Protein AF-A0A5C5SU46-F1 (afdb_monomer_lite)

Structure (mmCIF, N/CA/C/O backbone):
data_AF-A0A5C5SU46-F1
#
_entry.id   AF-A0A5C5SU46-F1
#
loop_
_atom_site.group_PDB
_atom_site.id
_atom_site.type_symbol
_atom_site.label_atom_id
_atom_site.label_alt_id
_atom_site.label_comp_id
_atom_site.label_asym_id
_atom_site.label_entity_id
_atom_site.label_seq_id
_atom_site.pdbx_PDB_ins_code
_atom_site.Cartn_x
_atom_site.Cartn_y
_atom_site.Cartn_z
_atom_site.occupancy
_atom_site.B_iso_or_equiv
_atom_site.auth_seq_id
_atom_site.auth_comp_id
_atom_site.auth_asym_id
_atom_site.auth_atom_id
_atom_site.pdbx_PDB_model_num
ATOM 1 N N . MET A 1 1 ? -14.456 23.259 67.938 1.00 53.66 1 MET A N 1
ATOM 2 C CA . MET A 1 1 ? -13.756 23.587 66.677 1.00 53.66 1 MET A CA 1
ATOM 3 C C . MET A 1 1 ? -13.278 22.288 66.056 1.00 53.66 1 MET A C 1
ATOM 5 O O . MET A 1 1 ? -12.503 21.591 66.697 1.00 53.66 1 MET A O 1
ATOM 9 N N . MET A 1 2 ? -13.770 21.920 64.871 1.00 53.50 2 MET A N 1
ATOM 10 C CA . MET A 1 2 ? -13.160 20.830 64.100 1.00 53.50 2 MET A CA 1
ATOM 11 C C . MET A 1 2 ? -11.752 21.277 63.695 1.00 53.50 2 MET A C 1
ATOM 13 O O . MET A 1 2 ? -11.586 22.369 63.155 1.00 53.50 2 MET A O 1
ATOM 17 N N . THR A 1 3 ? -10.733 20.486 64.023 1.00 64.06 3 THR A N 1
ATOM 18 C CA . THR A 1 3 ? -9.344 20.800 63.676 1.00 64.06 3 THR A CA 1
ATOM 19 C C . THR A 1 3 ? -9.172 20.719 62.158 1.00 64.06 3 THR A C 1
ATOM 21 O O . THR A 1 3 ? -9.738 19.834 61.513 1.00 64.06 3 THR A O 1
ATOM 24 N N . GLY A 1 4 ? -8.398 21.634 61.564 1.00 72.31 4 GLY A N 1
ATOM 25 C CA . GLY A 1 4 ? -8.221 21.725 60.104 1.00 72.31 4 GLY A CA 1
ATOM 26 C C . GLY A 1 4 ? -7.804 20.409 59.426 1.00 72.31 4 GLY A C 1
ATOM 27 O O . GLY A 1 4 ? -8.163 20.170 58.276 1.00 72.31 4 GLY A O 1
ATOM 28 N N . ASN A 1 5 ? -7.146 19.501 60.156 1.00 80.19 5 ASN A N 1
ATOM 29 C CA . ASN A 1 5 ? -6.782 18.166 59.668 1.00 80.19 5 ASN A CA 1
ATOM 30 C C . ASN A 1 5 ? -7.978 17.262 59.332 1.00 80.19 5 ASN A C 1
ATOM 32 O O . ASN A 1 5 ? -7.871 16.427 58.436 1.00 80.19 5 ASN A O 1
ATOM 36 N N . TRP A 1 6 ? -9.112 17.404 60.023 1.00 83.25 6 TRP A N 1
ATOM 37 C CA . TRP A 1 6 ? -10.280 16.555 59.777 1.00 83.25 6 TRP A CA 1
ATOM 38 C C . TRP A 1 6 ? -10.913 16.844 58.408 1.00 83.25 6 TRP A C 1
ATOM 40 O O . TRP A 1 6 ? -11.180 15.923 57.637 1.00 83.25 6 TRP A O 1
ATOM 50 N N . LEU A 1 7 ? -11.059 18.129 58.069 1.00 83.12 7 LEU A N 1
ATOM 51 C CA . LEU A 1 7 ? -11.557 18.582 56.766 1.00 83.12 7 LEU A CA 1
ATOM 52 C C . LEU A 1 7 ? -10.633 18.151 55.622 1.00 83.12 7 LEU A C 1
ATOM 54 O O . LEU A 1 7 ? -11.107 17.662 54.599 1.00 83.12 7 LEU A O 1
ATOM 58 N N . VAL A 1 8 ? -9.315 18.263 55.809 1.00 88.06 8 VAL A N 1
ATOM 59 C CA . VAL A 1 8 ? -8.332 17.837 54.799 1.00 88.06 8 VAL A CA 1
ATOM 60 C C . VAL A 1 8 ? -8.436 16.336 54.508 1.00 88.06 8 VAL A C 1
ATOM 62 O O . VAL A 1 8 ? -8.370 15.938 53.347 1.00 88.06 8 VAL A O 1
ATOM 65 N N . ASN A 1 9 ? -8.640 15.497 55.526 1.00 91.56 9 ASN A N 1
ATOM 66 C CA . ASN A 1 9 ? -8.764 14.051 55.326 1.00 91.56 9 ASN A CA 1
ATOM 67 C C . ASN A 1 9 ? -10.073 13.666 54.619 1.00 91.56 9 ASN A C 1
ATOM 69 O O . ASN A 1 9 ? -10.046 12.835 53.717 1.00 91.56 9 ASN A O 1
ATOM 73 N N . GLN A 1 10 ? -11.194 14.312 54.952 1.00 89.56 10 GLN A N 1
ATOM 74 C CA . GLN A 1 10 ? -12.463 14.088 54.247 1.00 89.56 10 GLN A CA 1
ATOM 75 C C . GLN A 1 10 ? -12.382 14.491 52.768 1.00 89.56 10 GLN A C 1
ATOM 77 O O . GLN A 1 10 ? -12.834 13.750 51.898 1.00 89.56 10 GLN A O 1
ATOM 82 N N . ILE A 1 11 ? -11.737 15.620 52.460 1.00 88.62 11 ILE A N 1
ATOM 83 C CA . ILE A 1 11 ? -11.523 16.055 51.073 1.00 88.62 11 ILE A CA 1
ATOM 84 C C . ILE A 1 11 ? -10.647 15.051 50.313 1.00 88.62 11 ILE A C 1
ATOM 86 O O . ILE A 1 11 ? -10.957 14.730 49.170 1.00 88.62 11 ILE A O 1
ATOM 90 N N . LYS A 1 12 ? -9.589 14.512 50.936 1.00 90.00 12 LYS A N 1
ATOM 91 C CA . LYS A 1 12 ? -8.733 13.491 50.308 1.00 90.00 12 LYS A CA 1
ATOM 92 C C . LYS A 1 12 ? -9.509 12.229 49.938 1.00 90.00 12 LYS A C 1
ATOM 94 O O . LYS A 1 12 ? -9.351 11.751 48.820 1.00 90.00 12 LYS A O 1
ATOM 99 N N . GLU A 1 13 ? -10.362 11.726 50.827 1.00 91.00 13 GLU A N 1
ATOM 100 C CA . GLU A 1 13 ? -11.177 10.535 50.553 1.00 91.00 13 GLU A CA 1
ATOM 101 C C . GLU A 1 13 ? -12.207 10.782 49.441 1.00 91.00 13 GLU A C 1
ATOM 103 O O . GLU A 1 13 ? -12.379 9.946 48.554 1.00 91.00 13 GLU A O 1
ATOM 108 N N . ILE A 1 14 ? -12.836 11.963 49.417 1.00 86.62 14 ILE A N 1
ATOM 109 C CA . ILE A 1 14 ? -13.765 12.352 48.345 1.00 86.62 14 ILE A CA 1
ATOM 110 C C . ILE A 1 14 ? -13.034 12.454 47.002 1.00 86.62 14 ILE A C 1
ATOM 112 O O . ILE A 1 14 ? -13.488 11.894 46.006 1.00 86.62 14 ILE A O 1
ATOM 116 N N . VAL A 1 15 ? -11.890 13.141 46.966 1.00 84.81 15 VAL A N 1
ATOM 117 C CA . VAL A 1 15 ? -11.085 13.307 45.747 1.00 84.81 15 VAL A CA 1
ATOM 118 C C . VAL A 1 15 ? -10.582 11.956 45.245 1.00 84.81 15 VAL A C 1
ATOM 120 O O . VAL A 1 15 ? -10.706 11.674 44.056 1.00 84.81 15 VAL A O 1
ATOM 123 N N . LYS A 1 16 ? -10.095 11.089 46.138 1.00 83.38 16 LYS A N 1
ATOM 124 C CA . LYS A 1 16 ? -9.685 9.721 45.805 1.00 83.38 16 LYS A CA 1
ATOM 125 C C . LYS A 1 16 ? -10.842 8.926 45.198 1.00 83.38 16 LYS A C 1
ATOM 127 O O . LYS A 1 16 ? -10.697 8.375 44.115 1.00 83.38 16 LYS A O 1
ATOM 132 N N . GLY A 1 17 ? -12.022 8.970 45.819 1.00 77.12 17 GLY A N 1
ATOM 133 C CA . GLY A 1 17 ? -13.219 8.317 45.290 1.00 77.12 17 GLY A CA 1
ATOM 134 C C . GLY A 1 17 ? -13.699 8.870 43.941 1.00 77.12 17 GLY A C 1
ATOM 135 O O . GLY A 1 17 ? -14.333 8.139 43.183 1.00 77.12 17 GLY A O 1
ATOM 136 N N . ILE A 1 18 ? -13.413 10.135 43.616 1.00 77.62 18 ILE A N 1
ATOM 137 C CA . ILE A 1 18 ? -13.711 10.729 42.301 1.00 77.62 18 ILE A CA 1
ATOM 138 C C . ILE A 1 18 ? -12.685 10.282 41.253 1.00 77.62 18 ILE A C 1
ATOM 140 O O . ILE A 1 18 ? -13.077 9.952 40.133 1.00 77.62 18 ILE A O 1
ATOM 144 N N . ILE A 1 19 ? -11.399 10.252 41.609 1.00 70.38 19 ILE A N 1
ATOM 145 C CA . ILE A 1 19 ? -10.310 9.813 40.726 1.00 70.38 19 ILE A CA 1
ATOM 146 C C . ILE A 1 19 ? -10.473 8.329 40.376 1.00 70.38 19 ILE A C 1
ATOM 148 O O . ILE A 1 19 ? -10.472 7.986 39.197 1.00 70.38 19 ILE A O 1
ATOM 152 N N . ASP A 1 20 ? -10.717 7.473 41.370 1.00 69.19 20 ASP A N 1
ATOM 153 C CA . ASP A 1 20 ? -10.868 6.021 41.186 1.00 69.19 20 ASP A CA 1
ATOM 154 C C . ASP A 1 20 ? -12.116 5.650 40.361 1.00 69.19 20 ASP A C 1
ATOM 156 O O . ASP A 1 20 ? -12.195 4.565 39.784 1.00 69.19 20 ASP A O 1
ATOM 160 N N . LYS A 1 21 ? -13.107 6.549 40.281 1.00 66.81 21 LYS A N 1
ATOM 161 C CA . LYS A 1 21 ? -14.337 6.349 39.498 1.00 66.81 21 LYS A CA 1
ATOM 162 C C . LYS A 1 21 ? -14.232 6.800 38.046 1.00 66.81 21 LYS A C 1
ATOM 164 O O . LYS A 1 21 ? -15.149 6.515 37.272 1.00 66.81 21 LYS A O 1
ATOM 169 N N . GLN A 1 22 ? -13.171 7.504 37.653 1.00 66.81 22 GLN A N 1
ATOM 170 C CA . GLN A 1 22 ? -12.969 7.803 36.240 1.00 66.81 22 GLN A CA 1
ATOM 171 C C . GLN A 1 22 ? -12.529 6.518 35.534 1.00 66.81 22 GLN A C 1
ATOM 173 O O . GLN A 1 22 ? -11.552 5.901 35.959 1.00 66.81 22 GLN A O 1
ATOM 178 N N . PRO A 1 23 ? -13.230 6.079 34.472 1.00 70.94 23 PRO A N 1
ATOM 179 C CA . PRO A 1 23 ? -12.800 4.910 33.731 1.00 70.94 23 PRO A CA 1
ATOM 180 C C . PRO A 1 23 ? -11.409 5.198 33.165 1.00 70.94 23 PRO A C 1
ATOM 182 O O . PRO A 1 23 ? -11.216 6.124 32.377 1.00 70.94 23 PRO A O 1
ATOM 185 N N . THR A 1 24 ? -10.434 4.424 33.621 1.00 87.12 24 THR A N 1
ATOM 186 C CA . THR A 1 24 ? -9.077 4.423 33.092 1.00 87.12 24 THR A CA 1
ATOM 187 C C . THR A 1 24 ? -9.017 3.523 31.874 1.00 87.12 24 THR A C 1
ATOM 189 O O . THR A 1 24 ? -9.845 2.620 31.707 1.00 87.12 24 THR A O 1
ATOM 192 N N . ASP A 1 25 ? -8.042 3.788 31.010 1.00 93.44 25 ASP A N 1
ATOM 193 C CA . ASP A 1 25 ? -7.756 2.938 29.863 1.00 93.44 25 ASP A CA 1
ATOM 194 C C . ASP A 1 25 ? -7.400 1.520 30.331 1.00 93.44 25 ASP A C 1
ATOM 196 O O . ASP A 1 25 ? -6.826 1.328 31.405 1.00 93.44 25 ASP A O 1
ATOM 200 N N . LYS A 1 26 ? -7.770 0.520 29.532 1.00 93.56 26 LYS A N 1
ATOM 201 C CA . LYS A 1 26 ? -7.628 -0.894 29.888 1.00 93.56 26 LYS A CA 1
ATOM 202 C C . LYS A 1 26 ? -6.912 -1.690 28.809 1.00 93.56 26 LYS A C 1
ATOM 204 O O . LYS A 1 26 ? -6.865 -1.307 27.641 1.00 93.56 26 LYS A O 1
ATOM 209 N N . LEU A 1 27 ? -6.404 -2.842 29.229 1.00 93.38 27 LEU A N 1
ATOM 210 C CA . LEU A 1 27 ? -5.874 -3.892 28.373 1.00 93.38 27 LEU A CA 1
ATOM 211 C C . LEU A 1 27 ? -6.783 -5.119 28.443 1.00 93.38 27 LEU A C 1
ATOM 213 O O . LEU A 1 27 ? -7.459 -5.353 29.448 1.00 93.38 27 LEU A O 1
ATOM 217 N N . GLY A 1 28 ? -6.798 -5.895 27.368 1.00 94.50 28 GLY A N 1
ATOM 218 C CA . GLY A 1 28 ? -7.523 -7.157 27.319 1.00 94.50 28 GLY A CA 1
ATOM 219 C C . GLY A 1 28 ? -7.242 -7.929 26.041 1.00 94.50 28 GLY A C 1
ATOM 220 O O . GLY A 1 28 ? -6.367 -7.558 25.252 1.00 94.50 28 GLY A O 1
ATOM 221 N N . ARG A 1 29 ? -7.995 -9.006 25.837 1.00 95.44 29 ARG A N 1
ATOM 222 C CA . ARG A 1 29 ? -7.966 -9.837 24.633 1.00 95.44 29 ARG A CA 1
ATOM 223 C C . ARG A 1 29 ? -9.332 -9.880 23.974 1.00 95.44 29 ARG A C 1
ATOM 225 O O . ARG A 1 29 ? -10.343 -9.952 24.665 1.00 95.44 29 ARG A O 1
ATOM 232 N N . ILE A 1 30 ? -9.357 -9.872 22.647 1.00 96.62 30 ILE A N 1
ATOM 233 C CA . ILE A 1 30 ? -10.574 -10.181 21.893 1.00 96.62 30 ILE A CA 1
ATOM 234 C C . ILE A 1 30 ? -10.950 -11.637 22.162 1.00 96.62 30 ILE A C 1
ATOM 236 O O . ILE A 1 30 ? -10.092 -12.520 22.087 1.00 96.62 30 ILE A O 1
ATOM 240 N N . ASP A 1 31 ? -12.226 -11.860 22.476 1.00 96.81 31 ASP A N 1
ATOM 241 C CA . ASP A 1 31 ? -12.808 -13.184 22.691 1.00 96.81 31 ASP A CA 1
ATOM 242 C C . ASP A 1 31 ? -12.368 -14.164 21.587 1.00 96.81 31 ASP A C 1
ATOM 244 O O . ASP A 1 31 ? -12.397 -13.847 20.395 1.00 96.81 31 ASP A O 1
ATOM 248 N N . SER A 1 32 ? -11.938 -15.359 21.985 1.00 93.00 32 SER A N 1
ATOM 249 C CA . SER A 1 32 ? -11.448 -16.395 21.073 1.00 93.00 32 SER A CA 1
ATOM 250 C C . SER A 1 32 ? -12.527 -16.878 20.099 1.00 93.00 32 SER A C 1
ATOM 252 O O . SER A 1 32 ? -12.206 -17.368 19.019 1.00 93.00 32 SER A O 1
ATOM 254 N N . GLN A 1 33 ? -13.802 -16.705 20.460 1.00 94.19 33 GLN A N 1
ATOM 255 C CA . GLN A 1 33 ? -14.972 -17.059 19.653 1.00 94.19 33 GLN A CA 1
ATOM 256 C C . GLN A 1 33 ? -15.403 -15.934 18.691 1.00 94.19 33 GLN A C 1
ATOM 258 O O . GLN A 1 33 ? -16.402 -16.074 17.982 1.00 94.19 33 GLN A O 1
ATOM 263 N N . TYR A 1 34 ? -14.700 -14.797 18.666 1.00 94.94 34 TYR A N 1
ATOM 264 C CA . TYR A 1 34 ? -15.063 -13.665 17.819 1.00 94.94 34 TYR A CA 1
ATOM 265 C C . TYR A 1 34 ? -14.932 -13.994 16.324 1.00 94.94 34 TYR A C 1
ATOM 267 O O . TYR A 1 34 ? -13.877 -14.416 15.853 1.00 94.94 34 TYR A O 1
ATOM 275 N N . THR A 1 35 ? -16.000 -13.732 15.567 1.00 92.94 35 THR A N 1
ATOM 276 C CA . THR A 1 35 ? -16.056 -13.951 14.111 1.00 92.94 35 THR A CA 1
ATOM 277 C C . THR A 1 35 ? -16.423 -12.691 13.328 1.00 92.94 35 THR A C 1
ATOM 279 O O . THR A 1 35 ? -15.907 -12.479 12.234 1.00 92.94 35 THR A O 1
ATOM 282 N N . SER A 1 36 ? -17.306 -11.840 13.860 1.00 94.19 36 SER A N 1
ATOM 283 C CA . SER A 1 36 ? -17.737 -10.590 13.220 1.00 94.19 36 SER A CA 1
ATOM 284 C C . SER A 1 36 ? -18.448 -9.649 14.203 1.00 94.19 36 SER A C 1
ATOM 286 O O . SER A 1 36 ? -18.794 -10.039 15.319 1.00 94.19 36 SER A O 1
ATOM 288 N N . GLY A 1 37 ? -18.698 -8.407 13.774 1.00 95.81 37 GLY A N 1
ATOM 289 C CA . GLY A 1 37 ? -19.464 -7.418 14.537 1.00 95.81 37 GLY A CA 1
ATOM 290 C C . GLY A 1 37 ? -18.632 -6.687 15.589 1.00 95.81 37 GLY A C 1
ATOM 291 O O . GLY A 1 37 ? -17.482 -6.340 15.345 1.00 95.81 37 GLY A O 1
ATOM 292 N N . LEU A 1 38 ? -19.226 -6.406 16.752 1.00 97.50 38 LEU A N 1
ATOM 293 C CA . LEU A 1 38 ? -18.514 -5.779 17.866 1.00 97.50 38 LEU A CA 1
ATOM 294 C C . LEU A 1 38 ? -17.823 -6.854 18.721 1.00 97.50 38 LEU A C 1
ATOM 296 O O . LEU A 1 38 ? -18.523 -7.683 19.309 1.00 97.50 38 LEU A O 1
ATOM 300 N N . PRO A 1 39 ? -16.485 -6.846 18.840 1.00 97.50 39 PRO A N 1
ATOM 301 C CA . PRO A 1 39 ? -15.766 -7.821 19.652 1.00 97.50 39 PRO A CA 1
ATOM 302 C C . PRO A 1 39 ? -16.077 -7.672 21.142 1.00 97.50 39 PRO A C 1
ATOM 304 O O . PRO A 1 39 ? -16.141 -6.563 21.679 1.00 97.50 39 PRO A O 1
ATOM 307 N N . LYS A 1 40 ? -16.228 -8.813 21.816 1.00 98.12 40 LYS A N 1
ATOM 308 C CA . LYS A 1 40 ? -16.201 -8.919 23.279 1.00 98.12 40 LYS A CA 1
ATOM 309 C C . LYS A 1 40 ? -14.758 -9.027 23.755 1.00 98.12 40 LYS A C 1
ATOM 311 O O . LYS A 1 40 ? -13.888 -9.474 23.006 1.00 98.12 40 LYS A O 1
ATOM 316 N N . ILE A 1 41 ? -14.512 -8.601 24.988 1.00 97.69 41 ILE A N 1
ATOM 317 C CA . ILE A 1 41 ? -13.167 -8.463 25.541 1.00 97.69 41 ILE A CA 1
ATOM 318 C C . ILE A 1 41 ? -13.068 -9.248 26.836 1.00 97.69 41 ILE A C 1
ATOM 320 O O . ILE A 1 41 ? -13.877 -9.056 27.736 1.00 97.69 41 ILE A O 1
ATOM 324 N N . ILE A 1 42 ? -12.058 -10.101 26.928 1.00 96.62 42 ILE A N 1
ATOM 325 C CA . ILE A 1 42 ? -11.580 -10.664 28.187 1.00 96.62 42 ILE A CA 1
ATOM 326 C C . ILE A 1 42 ? -10.574 -9.646 28.728 1.00 96.62 42 ILE A C 1
ATOM 328 O O . ILE A 1 42 ? -9.492 -9.489 28.153 1.00 96.62 42 ILE A O 1
ATOM 332 N N . PHE A 1 43 ? -10.951 -8.864 29.741 1.00 95.19 43 PHE A N 1
ATOM 333 C CA . PHE A 1 43 ? -10.041 -7.868 30.310 1.00 95.19 43 PHE A CA 1
ATOM 334 C C . PHE A 1 43 ? -8.906 -8.544 31.077 1.00 95.19 43 PHE A C 1
ATOM 336 O O . PHE A 1 43 ? -9.046 -9.656 31.578 1.00 95.19 43 PHE A O 1
ATOM 343 N N . ASP A 1 44 ? -7.766 -7.867 31.181 1.00 90.38 44 ASP A N 1
ATOM 344 C CA . ASP A 1 44 ? -6.664 -8.387 31.987 1.00 90.38 44 ASP A CA 1
ATOM 345 C C . ASP A 1 44 ? -7.088 -8.571 33.451 1.00 90.38 44 ASP A C 1
ATOM 347 O O . ASP A 1 44 ? -7.606 -7.645 34.077 1.00 90.38 44 ASP A O 1
ATOM 351 N N . GLY A 1 45 ? -6.834 -9.765 33.992 1.00 87.88 45 GLY A N 1
ATOM 352 C CA . GLY A 1 45 ? -7.268 -10.163 35.334 1.00 87.88 45 GLY A CA 1
ATOM 353 C C . GLY A 1 45 ? -8.679 -10.757 35.390 1.00 87.88 45 GLY A C 1
ATOM 354 O O . GLY A 1 45 ? -9.120 -11.139 36.469 1.00 87.88 45 GLY A O 1
ATOM 355 N N . GLU A 1 46 ? -9.369 -10.856 34.254 1.00 91.12 46 GLU A N 1
ATOM 356 C CA . GLU A 1 46 ? -10.647 -11.551 34.109 1.00 91.12 46 GLU A CA 1
ATOM 357 C C . GLU A 1 46 ? -10.460 -12.817 33.255 1.00 91.12 46 GLU A C 1
ATOM 359 O O . GLU A 1 46 ? -9.649 -12.841 32.330 1.00 91.12 46 GLU A O 1
ATOM 364 N N . ASP A 1 47 ? -11.237 -13.863 33.542 1.00 90.06 47 ASP A N 1
ATOM 365 C CA . ASP A 1 47 ? -11.199 -15.133 32.794 1.00 90.06 47 ASP A CA 1
ATOM 366 C C . ASP A 1 47 ? -12.352 -15.272 31.790 1.00 90.06 47 ASP A C 1
ATOM 368 O O . ASP A 1 47 ? -12.386 -16.195 30.976 1.00 90.06 47 ASP A O 1
ATOM 372 N N . VAL A 1 48 ? -13.327 -14.363 31.849 1.00 95.25 48 VAL A N 1
ATOM 373 C CA . VAL A 1 48 ? -14.568 -14.435 31.074 1.00 95.25 48 VAL A CA 1
ATOM 374 C C . VAL A 1 48 ? -14.692 -13.205 30.189 1.00 95.25 48 VAL A C 1
ATOM 376 O O . VAL A 1 48 ? -14.376 -12.089 30.595 1.00 95.25 48 VAL A O 1
ATOM 379 N N . ALA A 1 49 ? -15.171 -13.408 28.962 1.00 96.00 49 ALA A N 1
ATOM 380 C CA . ALA A 1 49 ? -15.418 -12.314 28.039 1.00 96.00 49 ALA A CA 1
ATOM 381 C C . ALA A 1 49 ? -16.550 -11.406 28.540 1.00 96.00 49 ALA A C 1
ATOM 383 O O . ALA A 1 49 ? -17.551 -11.852 29.106 1.00 96.00 49 ALA A O 1
ATOM 384 N N . SER A 1 50 ? -16.421 -10.115 28.258 1.00 96.81 50 SER A N 1
ATOM 385 C CA . SER A 1 50 ? -17.430 -9.111 28.558 1.00 96.81 50 SER A CA 1
ATOM 386 C C . SER A 1 50 ? -18.798 -9.463 27.964 1.00 96.81 50 SER A C 1
ATOM 388 O O . SER A 1 50 ? -18.917 -9.935 26.832 1.00 96.81 50 SER A O 1
ATOM 390 N N . GLY A 1 51 ? -19.873 -9.135 28.687 1.00 94.44 51 GLY A N 1
ATOM 391 C CA . GLY A 1 51 ? -21.235 -9.315 28.170 1.00 94.44 51 GLY A CA 1
ATOM 392 C C . GLY A 1 51 ? -21.528 -8.448 26.936 1.00 94.44 51 GLY A C 1
ATOM 393 O O . GLY A 1 51 ? -22.178 -8.904 25.995 1.00 94.44 51 GLY A O 1
ATOM 394 N N . LYS A 1 52 ? -21.008 -7.213 26.915 1.00 95.56 52 LYS A N 1
ATOM 395 C CA . LYS A 1 52 ? -21.143 -6.271 25.791 1.00 95.56 52 LYS A CA 1
ATOM 396 C C . LYS A 1 52 ? -19.954 -6.339 24.832 1.00 95.56 52 LYS A C 1
ATOM 398 O O . LYS A 1 52 ? -18.835 -6.608 25.264 1.00 95.56 52 LYS A O 1
ATOM 403 N N . GLY A 1 53 ? -20.202 -6.041 23.557 1.00 96.75 53 GLY A N 1
ATOM 404 C CA . GLY A 1 53 ? -19.158 -5.797 22.559 1.00 96.75 53 GLY A CA 1
ATOM 405 C C . GLY A 1 53 ? -18.710 -4.332 22.540 1.00 96.75 53 GLY A C 1
ATOM 406 O O . GLY A 1 53 ? -19.456 -3.445 22.967 1.00 96.75 53 GLY A O 1
ATOM 407 N N . TYR A 1 54 ? -17.502 -4.074 22.039 1.00 97.38 54 TYR A N 1
ATOM 408 C CA . TYR A 1 54 ? -16.894 -2.744 22.028 1.00 97.38 54 TYR A CA 1
ATOM 409 C C . TYR A 1 54 ? -16.612 -2.240 20.608 1.00 97.38 54 TYR A C 1
ATOM 411 O O . TYR A 1 54 ? -16.142 -3.009 19.769 1.00 97.38 54 TYR A O 1
ATOM 419 N N . PRO A 1 55 ? -16.877 -0.952 20.323 1.00 97.38 55 PRO A N 1
ATOM 420 C CA . PRO A 1 55 ? -16.504 -0.336 19.056 1.00 97.38 55 PRO A CA 1
ATOM 421 C C . PRO A 1 55 ? -14.986 -0.279 18.893 1.00 97.38 55 PRO A C 1
ATOM 423 O O . PRO A 1 55 ? -14.229 -0.248 19.865 1.00 97.38 55 PRO A O 1
ATOM 426 N N . PHE A 1 56 ? -14.555 -0.211 17.642 1.00 97.25 56 PHE A N 1
ATOM 427 C CA . PHE A 1 56 ? -13.161 -0.102 17.243 1.00 97.25 56 PHE A CA 1
ATOM 428 C C . PHE A 1 56 ? -13.012 0.916 16.110 1.00 97.25 56 PHE A C 1
ATOM 430 O O . PHE A 1 56 ? -13.992 1.281 15.459 1.00 97.25 56 PHE A O 1
ATOM 437 N N . LEU A 1 57 ? -11.790 1.404 15.892 1.00 92.94 57 LEU A N 1
ATOM 438 C CA . LEU A 1 57 ? -11.497 2.319 14.786 1.00 92.94 57 LEU A CA 1
ATOM 439 C C . LEU A 1 57 ? -11.768 1.641 13.437 1.00 92.94 57 LEU A C 1
ATOM 441 O O . LEU A 1 57 ? -11.405 0.486 13.251 1.00 92.94 57 LEU A O 1
ATOM 445 N N . SER A 1 58 ? -12.332 2.367 12.468 1.00 89.00 58 SER A N 1
ATOM 446 C CA . SER A 1 58 ? -12.666 1.817 11.140 1.00 89.00 58 SER A CA 1
ATOM 447 C C . SER A 1 58 ? -11.464 1.246 10.374 1.00 89.00 58 SER A C 1
ATOM 449 O O . SER A 1 58 ? -11.636 0.398 9.501 1.00 89.00 58 SER A O 1
ATOM 451 N N . SER A 1 59 ? -10.248 1.689 10.700 1.00 86.19 59 SER A N 1
ATOM 452 C CA . SER A 1 59 ? -8.987 1.188 10.144 1.00 86.19 59 SER A CA 1
ATOM 453 C C . SER A 1 59 ? -8.509 -0.129 10.765 1.00 86.19 59 SER A C 1
ATOM 455 O O . SER A 1 59 ? -7.665 -0.806 10.178 1.00 86.19 59 SER A O 1
ATOM 457 N N . TYR A 1 60 ? -9.019 -0.504 11.939 1.00 92.25 60 TYR A N 1
ATOM 458 C CA . TYR A 1 60 ? -8.624 -1.716 12.647 1.00 92.25 60 TYR A CA 1
ATOM 459 C C . TYR A 1 60 ? -9.572 -2.872 12.307 1.00 92.25 60 TYR A C 1
ATOM 461 O O . TYR A 1 60 ? -10.785 -2.700 12.221 1.00 92.25 60 TYR A O 1
ATOM 469 N N . LYS A 1 61 ? -9.012 -4.070 12.112 1.00 93.00 61 LYS A N 1
ATOM 470 C CA . LYS A 1 61 ? -9.754 -5.304 11.825 1.00 93.00 61 LYS A CA 1
ATOM 471 C C . LYS A 1 61 ? -9.513 -6.305 12.959 1.00 93.00 61 LYS A C 1
ATOM 473 O O . LYS A 1 61 ? -8.518 -7.022 12.894 1.00 93.00 61 LYS A O 1
ATOM 478 N N . PRO A 1 62 ? -10.388 -6.352 13.979 1.00 94.94 62 PRO A N 1
ATOM 479 C CA . PRO A 1 62 ? -10.249 -7.262 15.114 1.00 94.94 62 PRO A CA 1
ATOM 480 C C . PRO A 1 62 ? -10.088 -8.722 14.672 1.00 94.94 62 PRO A C 1
ATOM 482 O O . PRO A 1 62 ? -10.813 -9.169 13.781 1.00 94.94 62 PRO A O 1
ATOM 485 N N . GLN A 1 63 ? -9.178 -9.464 15.302 1.00 93.75 63 GLN A N 1
ATOM 486 C CA . GLN A 1 63 ? -9.064 -10.922 15.171 1.00 93.75 63 GLN A CA 1
ATOM 487 C C . GLN A 1 63 ? -9.205 -11.598 16.547 1.00 93.75 63 GLN A C 1
ATOM 489 O O . GLN A 1 63 ? -8.852 -10.992 17.564 1.00 93.75 63 GLN A O 1
ATOM 494 N N . PRO A 1 64 ? -9.718 -12.842 16.616 1.00 93.12 64 PRO A N 1
ATOM 495 C CA . PRO A 1 64 ? -9.818 -13.574 17.878 1.00 93.12 64 PRO A CA 1
ATOM 496 C C . PRO A 1 64 ? -8.446 -13.725 18.553 1.00 93.12 64 PRO A C 1
ATOM 498 O O . PRO A 1 64 ? -7.428 -13.895 17.883 1.00 93.12 64 PRO A O 1
ATOM 501 N N . ASN A 1 65 ? -8.421 -13.694 19.890 1.00 90.38 65 ASN A N 1
ATOM 502 C CA . ASN A 1 65 ? -7.229 -13.807 20.750 1.00 90.38 65 ASN A CA 1
ATOM 503 C C . ASN A 1 65 ? -6.218 -12.644 20.702 1.00 90.38 65 ASN A C 1
ATOM 505 O O . ASN A 1 65 ? -5.222 -12.674 21.438 1.00 90.38 65 ASN A O 1
ATOM 509 N N . GLU A 1 66 ? -6.445 -11.604 19.894 1.00 92.12 66 GLU A N 1
ATOM 510 C CA . GLU A 1 66 ? -5.552 -10.444 19.861 1.00 92.12 66 GLU A CA 1
ATOM 511 C C . GLU A 1 66 ? -5.584 -9.676 21.182 1.00 92.12 66 GLU A C 1
ATOM 513 O O . GLU A 1 66 ? -6.6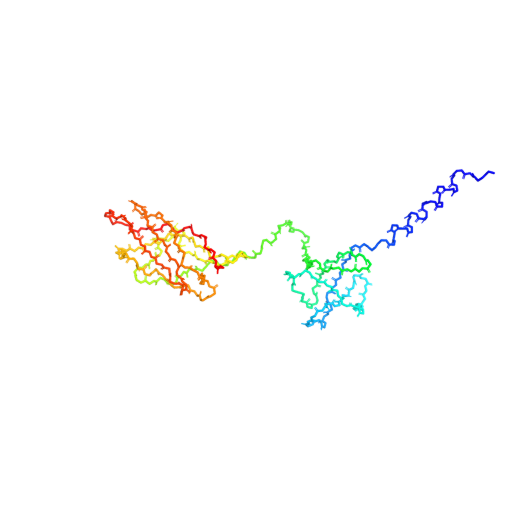49 -9.370 21.718 1.00 92.12 66 GLU A O 1
ATOM 518 N N . ARG A 1 67 ? -4.400 -9.318 21.688 1.00 93.69 67 ARG A N 1
ATOM 519 C CA . ARG A 1 67 ? -4.263 -8.387 22.810 1.00 93.69 67 ARG A CA 1
ATOM 520 C C . ARG A 1 67 ? -4.459 -6.966 22.304 1.00 93.69 67 ARG A C 1
ATOM 522 O O . ARG A 1 67 ? -3.847 -6.597 21.306 1.00 93.69 67 ARG A O 1
ATOM 529 N N . VAL A 1 68 ? -5.270 -6.166 22.986 1.00 94.88 68 VAL A N 1
ATOM 530 C CA . VAL A 1 68 ? -5.688 -4.844 22.502 1.00 94.88 68 VAL A CA 1
ATOM 531 C C . VAL A 1 68 ? -5.620 -3.765 23.579 1.00 94.88 68 VAL A C 1
ATOM 533 O O . VAL A 1 68 ? -5.732 -4.050 24.774 1.00 94.88 68 VAL A O 1
ATOM 536 N N . TYR A 1 69 ? -5.460 -2.517 23.132 1.00 95.88 69 TYR A N 1
ATOM 537 C CA . TYR A 1 69 ? -5.605 -1.323 23.963 1.00 95.88 69 TYR A CA 1
ATOM 538 C C . TYR A 1 69 ? -7.028 -0.777 23.876 1.00 95.88 69 TYR A C 1
ATOM 540 O O . TYR A 1 69 ? -7.555 -0.565 22.778 1.00 95.88 69 TYR A O 1
ATOM 548 N N . LEU A 1 70 ? -7.624 -0.483 25.028 1.00 95.75 70 LEU A N 1
ATOM 549 C CA . LEU A 1 70 ? -8.963 0.075 25.139 1.00 95.75 70 LEU A CA 1
ATOM 550 C C . LEU A 1 70 ? -8.916 1.463 25.775 1.00 95.75 70 LEU A C 1
ATOM 552 O O . LEU A 1 70 ? -8.588 1.606 26.953 1.00 95.75 70 LEU A O 1
ATOM 556 N N . LYS A 1 71 ? -9.309 2.483 25.009 1.00 96.44 71 LYS A N 1
ATOM 557 C CA . LYS A 1 71 ? -9.454 3.857 25.500 1.00 96.44 71 LYS A CA 1
ATOM 558 C C . LYS A 1 71 ? -10.791 4.016 26.206 1.00 96.44 71 LYS A C 1
ATOM 560 O O . LYS A 1 71 ? -11.828 3.719 25.612 1.00 96.44 71 LYS A O 1
ATOM 565 N N . ALA A 1 72 ? -10.783 4.521 27.433 1.00 94.12 72 ALA A N 1
ATOM 566 C CA . ALA A 1 72 ? -12.001 4.874 28.144 1.00 94.12 72 ALA A CA 1
ATOM 567 C C . ALA A 1 72 ? -12.678 6.099 27.509 1.00 94.12 72 ALA A C 1
ATOM 569 O O . ALA A 1 72 ? -12.053 7.140 27.300 1.00 94.12 72 ALA A O 1
ATOM 570 N N . VAL A 1 73 ? -13.974 5.986 27.215 1.00 90.75 73 VAL A N 1
ATOM 571 C CA . VAL A 1 73 ? -14.794 7.056 26.632 1.00 90.75 73 VAL A CA 1
ATOM 572 C C . VAL A 1 73 ? -16.188 7.018 27.249 1.00 90.75 73 VAL A C 1
ATOM 574 O O . VAL A 1 73 ? -16.926 6.054 27.052 1.00 90.75 73 VAL A O 1
ATOM 577 N N . LYS A 1 74 ? -16.555 8.074 27.993 1.00 83.75 74 LYS A N 1
ATOM 578 C CA . LYS A 1 74 ? -17.897 8.291 28.580 1.00 83.75 74 LYS A CA 1
ATOM 579 C C . LYS A 1 74 ? -18.534 7.016 29.180 1.00 83.75 74 LYS A C 1
ATOM 581 O O . LYS A 1 74 ? -19.651 6.651 28.830 1.00 83.75 74 LYS A O 1
ATOM 586 N N . GLY A 1 75 ? -17.815 6.320 30.066 1.00 83.69 75 GLY A N 1
ATOM 587 C CA . GLY A 1 75 ? -18.326 5.122 30.761 1.00 83.69 75 GLY A CA 1
ATOM 588 C C . GLY A 1 75 ? -18.295 3.818 29.947 1.00 83.69 75 GLY A C 1
ATOM 589 O O . GLY A 1 75 ? -18.798 2.788 30.395 1.00 83.69 75 GLY A O 1
ATOM 590 N N . SER A 1 76 ? -17.699 3.830 28.756 1.00 91.88 76 SER A N 1
ATOM 591 C CA . SER A 1 76 ? -17.410 2.635 27.962 1.00 91.88 76 SER A CA 1
ATOM 592 C C . SER A 1 76 ? -15.977 2.682 27.427 1.00 91.88 76 SER A C 1
ATOM 594 O O . SER A 1 76 ? -15.169 3.496 27.870 1.00 91.88 76 SER A O 1
ATOM 596 N N . TYR A 1 77 ? -15.667 1.797 26.483 1.00 95.69 77 TYR A N 1
ATOM 597 C CA . TYR A 1 77 ? -14.360 1.697 25.855 1.00 95.69 77 TYR A CA 1
ATOM 598 C C . TYR A 1 77 ? -14.456 1.695 24.331 1.00 95.69 77 TYR A C 1
ATOM 600 O O . TYR A 1 77 ? -15.447 1.222 23.773 1.00 95.69 77 TYR A O 1
ATOM 608 N N . ILE A 1 78 ? -13.407 2.193 23.678 1.00 96.69 78 ILE A N 1
ATOM 609 C CA . ILE A 1 78 ? -13.150 2.027 22.245 1.00 96.69 78 ILE A CA 1
ATOM 610 C C . ILE A 1 78 ? -11.828 1.280 22.095 1.00 96.69 78 ILE A C 1
ATOM 612 O O . ILE A 1 78 ? -10.831 1.648 22.718 1.00 96.69 78 ILE A O 1
ATOM 616 N N . ILE A 1 79 ? -11.806 0.248 21.260 1.00 97.25 79 ILE A N 1
ATOM 617 C CA . ILE A 1 79 ? -10.583 -0.474 20.922 1.00 97.25 79 ILE A CA 1
ATOM 618 C C . ILE A 1 79 ? -9.788 0.365 19.921 1.00 97.25 79 ILE A C 1
ATOM 620 O O . ILE A 1 79 ? -10.263 0.646 18.818 1.00 97.25 79 ILE A O 1
ATOM 624 N N . LEU A 1 80 ? -8.576 0.764 20.306 1.00 94.44 80 LEU A N 1
ATOM 625 C CA . LEU A 1 80 ? -7.698 1.543 19.429 1.00 94.44 80 LEU A CA 1
ATOM 626 C C . LEU A 1 80 ? -6.890 0.654 18.481 1.00 94.44 80 LEU A C 1
ATOM 628 O O . LEU A 1 80 ? -6.563 1.077 17.377 1.00 94.44 80 LEU A O 1
ATOM 632 N N . GLY A 1 81 ? -6.595 -0.576 18.896 1.00 92.31 81 GLY A N 1
ATOM 633 C CA . GLY A 1 81 ? -5.892 -1.546 18.069 1.00 92.31 81 GLY A CA 1
ATOM 634 C C . GLY A 1 81 ? -5.191 -2.623 18.883 1.00 92.31 81 GLY A C 1
ATOM 635 O O . GLY A 1 81 ? -5.229 -2.635 20.119 1.00 92.31 81 GLY A O 1
ATOM 636 N N . ARG A 1 82 ? -4.538 -3.524 18.152 1.00 92.00 82 ARG A N 1
ATOM 637 C CA . ARG A 1 82 ? -3.693 -4.584 18.696 1.00 92.00 82 ARG A CA 1
ATOM 638 C C . ARG A 1 82 ? -2.443 -4.011 19.364 1.00 92.00 82 ARG A C 1
ATOM 640 O O . ARG A 1 82 ? -1.827 -3.075 18.864 1.00 92.00 82 ARG A O 1
ATOM 647 N N . ILE A 1 83 ? -2.040 -4.642 20.459 1.00 86.81 83 ILE A N 1
ATOM 648 C CA . ILE A 1 83 ? -0.746 -4.447 21.107 1.00 86.81 83 ILE A CA 1
ATOM 649 C C . ILE A 1 83 ? 0.109 -5.673 20.810 1.00 86.81 83 ILE A C 1
ATOM 651 O O . ILE A 1 83 ? -0.246 -6.797 21.171 1.00 86.81 83 ILE A O 1
ATOM 655 N N . GLU A 1 84 ? 1.247 -5.462 20.161 1.00 71.44 84 GLU A N 1
ATOM 656 C CA . GLU A 1 84 ? 2.291 -6.479 20.091 1.00 71.44 84 GLU A CA 1
ATOM 657 C C . GLU A 1 84 ? 3.081 -6.480 21.403 1.00 71.44 84 GLU A C 1
ATOM 659 O O . GLU A 1 84 ? 3.414 -5.423 21.940 1.00 71.44 84 GLU A O 1
ATOM 664 N N . ARG A 1 85 ? 3.373 -7.668 21.946 1.00 58.59 85 ARG A N 1
ATOM 665 C CA . ARG A 1 85 ? 4.385 -7.787 22.996 1.00 58.59 85 ARG A CA 1
ATOM 666 C C . ARG A 1 85 ? 5.737 -7.526 22.337 1.00 58.59 85 ARG A C 1
ATOM 668 O O . ARG A 1 85 ? 6.111 -8.254 21.424 1.00 58.59 85 ARG A O 1
ATOM 675 N N . TYR A 1 86 ? 6.442 -6.504 22.800 1.00 49.91 86 TYR A N 1
ATOM 676 C CA . TYR A 1 86 ? 7.867 -6.359 22.531 1.00 49.91 86 TYR A CA 1
ATOM 677 C C . TYR A 1 86 ? 8.600 -7.336 23.462 1.00 49.91 86 TYR A C 1
ATOM 679 O O . TYR A 1 86 ? 8.376 -7.303 24.676 1.00 49.91 86 TYR A O 1
ATOM 687 N N . GLU A 1 87 ? 9.398 -8.255 22.917 1.00 49.75 87 GLU A N 1
ATOM 688 C CA . GLU A 1 87 ? 10.280 -9.090 23.739 1.00 49.75 87 GLU A CA 1
ATOM 689 C C . GLU A 1 87 ? 11.397 -8.198 24.308 1.00 49.75 87 GLU A C 1
ATOM 691 O O . GLU A 1 87 ? 11.939 -7.332 23.617 1.00 49.75 87 GLU A O 1
ATOM 696 N N . ALA A 1 88 ? 11.696 -8.347 25.600 1.00 40.12 88 ALA A N 1
ATOM 697 C CA . ALA A 1 88 ? 12.679 -7.510 26.281 1.00 40.12 88 ALA A CA 1
ATOM 698 C C . ALA A 1 88 ? 14.076 -7.746 25.678 1.00 40.12 88 ALA A C 1
ATOM 700 O O . ALA A 1 88 ? 14.639 -8.825 25.839 1.00 40.12 88 ALA A O 1
ATOM 701 N N . GLY A 1 89 ? 14.624 -6.741 24.989 1.00 49.78 89 GLY A N 1
ATOM 702 C CA . GLY A 1 89 ? 15.941 -6.810 24.339 1.00 49.78 89 GLY A CA 1
ATOM 703 C C . GLY A 1 89 ? 15.970 -6.297 22.897 1.00 49.78 89 GLY A C 1
ATOM 704 O O . GLY A 1 89 ? 17.052 -6.070 22.365 1.00 49.78 89 GLY A O 1
ATOM 705 N N . GLU A 1 90 ? 14.813 -6.058 22.282 1.00 45.38 90 GLU A N 1
ATOM 706 C CA . GLU A 1 90 ? 14.713 -5.363 20.998 1.00 45.38 90 GLU A CA 1
ATOM 707 C C . GLU A 1 90 ? 14.328 -3.902 21.263 1.00 45.38 90 GLU A C 1
ATOM 709 O O . GLU A 1 90 ? 13.300 -3.632 21.889 1.00 45.38 90 GLU A O 1
ATOM 714 N N . GLU A 1 91 ? 15.157 -2.942 20.840 1.00 45.53 91 GLU A N 1
ATOM 715 C CA . GLU A 1 91 ? 14.763 -1.530 20.897 1.00 45.53 91 GLU A CA 1
ATOM 716 C C . GLU A 1 91 ? 13.425 -1.323 20.166 1.00 45.53 91 GLU A C 1
ATOM 718 O O . GLU A 1 91 ? 13.160 -2.013 19.175 1.00 45.53 91 GLU A O 1
ATOM 723 N N . PRO A 1 92 ? 12.570 -0.383 20.615 1.00 46.16 92 PRO A N 1
ATOM 724 C CA . PRO A 1 92 ? 11.293 -0.089 19.979 1.00 46.16 92 PRO A CA 1
ATOM 725 C C . PRO A 1 92 ? 11.517 0.572 18.614 1.00 46.16 92 PRO A C 1
ATOM 727 O O . PRO A 1 92 ? 11.315 1.769 18.428 1.00 46.16 92 PRO A O 1
ATOM 730 N N . VAL A 1 93 ? 11.897 -0.213 17.613 1.00 49.41 93 VAL A N 1
ATOM 731 C CA . VAL A 1 93 ? 11.659 0.151 16.227 1.00 49.41 93 VAL A CA 1
ATOM 732 C C . VAL A 1 93 ? 10.167 -0.009 16.010 1.00 49.41 93 VAL A C 1
ATOM 734 O O . VAL A 1 93 ? 9.637 -1.120 16.021 1.00 49.41 93 VAL A O 1
ATOM 737 N N . MET A 1 94 ? 9.473 1.116 15.827 1.00 38.53 94 MET A N 1
ATOM 738 C CA . MET A 1 94 ? 8.187 1.133 15.140 1.00 38.53 94 MET A CA 1
ATOM 739 C C . MET A 1 94 ? 8.339 0.200 13.933 1.00 38.53 94 MET A C 1
ATOM 741 O O . MET A 1 94 ? 9.086 0.523 13.007 1.00 38.53 94 MET A O 1
ATOM 745 N N . LYS A 1 95 ? 7.717 -0.989 13.968 1.00 46.09 95 LY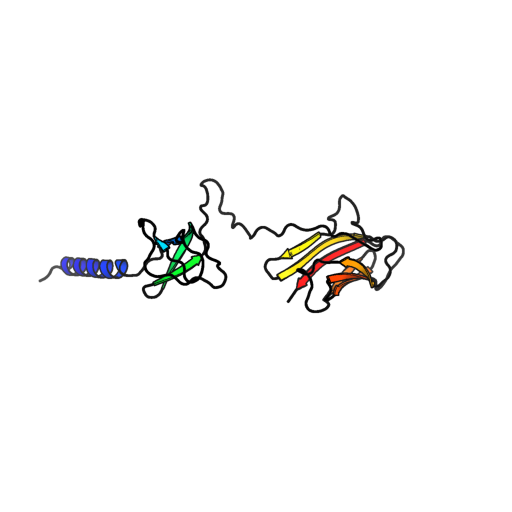S A N 1
ATOM 746 C CA . LYS A 1 95 ? 7.687 -1.877 12.808 1.00 46.09 95 LYS A CA 1
ATOM 747 C C . LYS A 1 95 ? 6.848 -1.140 11.784 1.00 46.09 95 LYS A C 1
ATOM 749 O O . LYS A 1 95 ? 5.621 -1.228 11.798 1.00 46.09 95 LYS A O 1
ATOM 754 N N . LEU A 1 96 ? 7.513 -0.333 10.955 1.00 47.38 96 LEU A N 1
ATOM 755 C CA . LEU A 1 96 ? 6.905 0.208 9.755 1.00 47.38 96 LEU A CA 1
ATOM 756 C C . LEU A 1 96 ? 6.205 -0.977 9.083 1.00 47.38 96 LEU A C 1
ATOM 758 O O . LEU A 1 96 ? 6.788 -2.071 9.066 1.00 47.38 96 LEU A O 1
ATOM 762 N N . PRO A 1 97 ? 4.957 -0.807 8.609 1.00 54.59 97 PRO A N 1
ATOM 763 C CA . PRO A 1 97 ? 4.267 -1.876 7.902 1.00 54.59 97 PRO A CA 1
ATOM 764 C C . PRO A 1 97 ? 5.252 -2.489 6.902 1.00 54.59 97 PRO A C 1
ATOM 766 O O . PRO A 1 97 ? 5.996 -1.718 6.283 1.00 54.59 97 PRO A O 1
ATOM 769 N N . PRO A 1 98 ? 5.335 -3.834 6.817 1.00 59.78 98 PRO A N 1
ATOM 770 C CA . PRO A 1 98 ? 6.390 -4.505 6.073 1.00 59.78 98 PRO A CA 1
ATOM 771 C C . PRO A 1 98 ? 6.504 -3.840 4.711 1.00 59.78 98 PRO A C 1
ATOM 773 O O . PRO A 1 98 ? 5.509 -3.753 3.986 1.00 59.78 98 PRO A O 1
ATOM 776 N N . ASN A 1 99 ? 7.683 -3.277 4.423 1.00 61.41 99 ASN A N 1
ATOM 777 C CA . ASN A 1 99 ? 7.876 -2.556 3.177 1.00 61.41 99 ASN A CA 1
ATOM 778 C C . ASN A 1 99 ? 7.520 -3.541 2.054 1.00 61.41 99 ASN A C 1
ATOM 780 O O . ASN A 1 99 ? 8.074 -4.647 2.052 1.00 61.41 99 ASN A O 1
ATOM 784 N N . PRO A 1 100 ? 6.568 -3.209 1.166 1.00 78.38 100 PRO A N 1
ATOM 785 C CA . PRO A 1 100 ? 6.106 -4.150 0.162 1.00 78.38 100 PRO A CA 1
ATOM 786 C C . PRO A 1 100 ? 7.305 -4.686 -0.611 1.00 78.38 100 PRO A C 1
ATOM 788 O O . PRO A 1 100 ? 8.166 -3.911 -1.032 1.00 78.38 100 PRO A O 1
ATOM 791 N N . THR A 1 101 ? 7.394 -6.007 -0.757 1.00 86.75 101 THR A N 1
ATOM 792 C CA . THR A 1 101 ? 8.533 -6.632 -1.430 1.00 86.75 101 THR A CA 1
ATOM 793 C C . THR A 1 101 ? 8.571 -6.165 -2.888 1.00 86.75 101 THR A C 1
ATOM 795 O O . THR A 1 101 ? 7.624 -6.444 -3.626 1.00 86.75 101 THR A O 1
ATOM 798 N N . PRO A 1 102 ? 9.630 -5.462 -3.333 1.00 92.31 102 PRO A N 1
ATOM 799 C CA . PRO A 1 102 ? 9.689 -4.966 -4.700 1.00 92.31 102 PRO A CA 1
ATOM 800 C C . PRO A 1 102 ? 9.783 -6.114 -5.708 1.00 92.31 102 PRO A C 1
ATOM 802 O O . PRO A 1 102 ? 10.678 -6.960 -5.621 1.00 92.31 102 PRO A O 1
ATOM 805 N N . VAL A 1 103 ? 8.889 -6.104 -6.692 1.00 95.06 103 VAL A N 1
ATOM 806 C CA . VAL A 1 103 ? 8.785 -7.106 -7.756 1.00 95.06 103 VAL A CA 1
ATOM 807 C C . VAL A 1 103 ? 9.609 -6.661 -8.960 1.00 95.06 103 VAL A C 1
ATOM 809 O O . VAL A 1 103 ? 9.518 -5.511 -9.387 1.00 95.06 103 VAL A O 1
ATOM 812 N N . THR A 1 104 ? 10.407 -7.565 -9.528 1.00 95.19 104 THR A N 1
ATOM 813 C CA . THR A 1 104 ? 11.042 -7.346 -10.835 1.00 95.19 104 THR A CA 1
ATOM 814 C C . THR A 1 104 ? 10.026 -7.659 -11.939 1.00 95.19 104 THR A C 1
ATOM 816 O O . THR A 1 104 ? 9.473 -8.760 -11.934 1.00 95.19 104 THR A O 1
ATOM 819 N N . PRO A 1 105 ? 9.744 -6.730 -12.868 1.00 96.88 105 PRO A N 1
ATOM 820 C CA . PRO A 1 105 ? 8.803 -6.978 -13.950 1.00 96.88 105 PRO A CA 1
ATOM 821 C C . PRO A 1 105 ? 9.348 -7.992 -14.960 1.00 96.88 105 PRO A C 1
ATOM 823 O O . PRO A 1 105 ? 10.554 -8.083 -15.191 1.00 96.88 105 PRO A O 1
ATOM 826 N N . THR A 1 106 ? 8.437 -8.709 -15.615 1.00 97.00 106 THR A N 1
ATOM 827 C CA . THR A 1 106 ? 8.744 -9.457 -16.836 1.00 97.00 106 THR A CA 1
ATOM 828 C C . THR A 1 106 ? 8.762 -8.478 -18.003 1.00 97.00 106 THR A C 1
ATOM 830 O O . THR A 1 106 ? 7.713 -8.016 -18.449 1.00 97.00 106 THR A O 1
ATOM 833 N N . PHE A 1 107 ? 9.958 -8.125 -18.464 1.00 96.19 107 PHE A N 1
ATOM 834 C CA . PHE A 1 107 ? 10.123 -7.212 -19.589 1.00 96.19 107 PHE A CA 1
ATOM 835 C C . PHE A 1 107 ? 9.703 -7.842 -20.919 1.00 96.19 107 PHE A C 1
ATOM 837 O O . PHE A 1 107 ? 9.827 -9.051 -21.116 1.00 96.19 107 PHE A O 1
ATOM 844 N N . ILE A 1 108 ? 9.252 -6.998 -21.844 1.00 95.06 108 ILE A N 1
ATOM 845 C CA . ILE A 1 108 ? 8.903 -7.358 -23.222 1.00 95.06 108 ILE A CA 1
ATOM 846 C C . ILE A 1 108 ? 9.525 -6.359 -24.208 1.00 95.06 108 ILE A C 1
ATOM 848 O O . ILE A 1 108 ? 10.137 -5.377 -23.798 1.00 95.06 108 ILE A O 1
ATOM 852 N N . ASN A 1 109 ? 9.397 -6.612 -25.515 1.00 92.44 109 ASN A N 1
ATOM 853 C CA . ASN A 1 109 ? 9.851 -5.709 -26.587 1.00 92.44 109 ASN A CA 1
ATOM 854 C C . ASN A 1 109 ? 11.330 -5.283 -26.489 1.00 92.44 109 ASN A C 1
ATOM 856 O O . ASN A 1 109 ? 11.668 -4.136 -26.769 1.00 92.44 109 ASN A O 1
ATOM 860 N N . GLY A 1 110 ? 12.212 -6.191 -26.056 1.00 91.25 110 GLY A N 1
ATOM 861 C CA . GLY A 1 110 ? 13.655 -5.931 -25.958 1.00 91.25 110 GLY A CA 1
ATOM 862 C C . GLY A 1 110 ? 14.087 -5.111 -24.738 1.00 91.25 110 GLY A C 1
ATOM 863 O O . GLY A 1 110 ? 15.275 -4.839 -24.573 1.00 91.25 110 GLY A O 1
ATOM 864 N N . TRP A 1 111 ? 13.155 -4.745 -23.852 1.00 93.56 111 TRP A N 1
ATOM 865 C CA . TRP A 1 111 ? 13.497 -4.090 -22.595 1.00 93.56 111 TRP A CA 1
ATOM 866 C C . TRP A 1 111 ? 14.176 -5.061 -21.628 1.00 93.56 111 TRP A C 1
ATOM 868 O O . TRP A 1 111 ? 13.870 -6.251 -21.570 1.00 93.56 111 TRP A O 1
ATOM 878 N N . SER A 1 112 ? 15.120 -4.549 -20.847 1.00 93.94 112 SER A N 1
ATOM 879 C CA . SER A 1 112 ? 15.798 -5.312 -19.799 1.00 93.94 112 SER A CA 1
ATOM 880 C C . SER A 1 112 ? 16.374 -4.382 -18.734 1.00 93.94 112 SER A C 1
ATOM 882 O O . SER A 1 112 ? 16.436 -3.166 -18.917 1.00 93.94 112 SER A O 1
ATOM 884 N N . ASN A 1 113 ? 16.819 -4.937 -17.605 1.00 94.88 113 ASN A N 1
ATOM 885 C CA . ASN A 1 113 ? 17.618 -4.175 -16.644 1.00 94.88 113 ASN A CA 1
ATOM 886 C C . ASN A 1 113 ? 18.962 -3.772 -17.269 1.00 94.88 113 ASN A C 1
ATOM 888 O O . ASN A 1 113 ? 19.564 -4.556 -18.001 1.00 94.88 113 ASN A O 1
ATOM 892 N N . PHE A 1 114 ? 19.450 -2.569 -16.953 1.00 89.88 114 PHE A N 1
ATOM 893 C CA . PHE A 1 114 ? 20.650 -2.017 -17.591 1.00 89.88 114 PHE A CA 1
ATOM 894 C C . PHE A 1 114 ? 21.907 -2.885 -17.366 1.00 89.88 114 PHE A C 1
ATOM 896 O O . PHE A 1 114 ? 22.509 -3.332 -18.345 1.00 89.88 114 PHE A O 1
ATOM 903 N N . TYR A 1 115 ? 22.273 -3.177 -16.108 1.00 82.94 115 TYR A N 1
ATOM 904 C CA . TYR A 1 115 ? 23.334 -4.136 -15.744 1.00 82.94 115 TYR A CA 1
ATOM 905 C C . TYR A 1 115 ? 23.228 -4.602 -14.277 1.00 82.94 115 TYR A C 1
ATOM 907 O O . TYR A 1 115 ? 22.528 -3.992 -13.470 1.00 82.94 115 TYR A O 1
ATOM 915 N N . SER A 1 116 ? 23.948 -5.674 -13.923 1.00 71.88 116 SER A N 1
ATOM 916 C CA . SER A 1 116 ? 23.875 -6.382 -12.628 1.00 71.88 116 SER A CA 1
ATOM 917 C C . SER A 1 116 ? 24.312 -5.576 -11.395 1.00 71.88 116 SER A C 1
ATOM 919 O O . SER A 1 116 ? 23.914 -5.911 -10.284 1.00 71.88 116 SER A O 1
ATOM 921 N N . GLY A 1 117 ? 25.110 -4.523 -11.577 1.00 75.62 117 GLY A N 1
ATOM 922 C CA . GLY A 1 117 ? 25.568 -3.623 -10.510 1.00 75.62 117 GLY A CA 1
ATOM 923 C C . GLY A 1 117 ? 24.688 -2.385 -10.306 1.00 75.62 117 GLY A C 1
ATOM 924 O O . GLY A 1 117 ? 24.926 -1.616 -9.381 1.00 75.62 117 GLY A O 1
ATOM 925 N N . SER A 1 118 ? 23.681 -2.179 -11.158 1.00 78.94 118 SER A N 1
ATOM 926 C CA . SER A 1 118 ? 22.681 -1.124 -10.994 1.00 78.94 118 SER A CA 1
ATOM 927 C C . SER A 1 118 ? 21.421 -1.659 -10.334 1.00 78.94 118 SER A C 1
ATOM 929 O O . SER A 1 118 ? 21.092 -2.842 -10.434 1.00 78.94 118 SER A O 1
ATOM 931 N N . LEU A 1 119 ? 20.659 -0.761 -9.706 1.00 85.69 119 LEU A N 1
ATOM 932 C CA . LEU A 1 119 ? 19.306 -1.086 -9.277 1.00 85.69 119 LEU A CA 1
ATOM 933 C C . LEU A 1 119 ? 18.451 -1.345 -10.527 1.00 85.69 119 LEU A C 1
ATOM 935 O O . LEU A 1 119 ? 18.012 -0.404 -11.184 1.00 85.69 119 LEU A O 1
ATOM 939 N N . GLY A 1 120 ? 18.237 -2.615 -10.872 1.00 92.69 120 GLY A N 1
ATOM 940 C CA . GLY A 1 120 ? 17.267 -3.001 -11.896 1.00 92.69 120 GLY A CA 1
ATOM 941 C C . GLY A 1 120 ? 15.867 -2.511 -11.528 1.00 92.69 120 GLY A C 1
ATOM 942 O O . GLY A 1 120 ? 15.563 -2.355 -10.342 1.00 92.69 120 GLY A O 1
ATOM 943 N N . LEU A 1 121 ? 15.019 -2.261 -12.527 1.00 95.50 121 LEU A N 1
ATOM 944 C CA . LEU A 1 121 ? 13.661 -1.796 -12.282 1.00 95.50 121 LEU A CA 1
ATOM 945 C C . LEU A 1 121 ? 12.904 -2.790 -11.418 1.00 95.50 121 LEU A C 1
ATOM 947 O O . LEU A 1 121 ? 12.834 -3.988 -11.701 1.00 95.50 121 LEU A O 1
ATOM 951 N N . ARG A 1 122 ? 12.321 -2.256 -10.356 1.00 95.69 122 ARG A N 1
ATOM 952 C CA . ARG A 1 122 ? 11.377 -2.951 -9.502 1.00 95.69 122 ARG A CA 1
ATOM 953 C C . ARG A 1 122 ? 10.193 -2.051 -9.233 1.00 95.69 122 ARG A C 1
ATOM 955 O O . ARG A 1 122 ? 10.323 -0.825 -9.239 1.00 95.69 122 ARG A O 1
ATOM 962 N N . TYR A 1 123 ? 9.058 -2.671 -8.964 1.00 96.25 123 TYR A N 1
ATOM 963 C CA . TYR A 1 123 ? 7.848 -1.962 -8.600 1.00 96.25 123 TYR A CA 1
ATOM 964 C C . TYR A 1 123 ? 7.157 -2.596 -7.401 1.00 96.25 123 TYR A C 1
ATOM 966 O O . TYR A 1 123 ? 7.344 -3.774 -7.104 1.00 96.25 123 TYR A O 1
ATOM 974 N N . TYR A 1 124 ? 6.361 -1.798 -6.704 1.00 94.56 124 TYR A N 1
ATOM 975 C CA . TYR A 1 124 ? 5.460 -2.266 -5.662 1.00 94.56 124 TYR A CA 1
ATOM 976 C C . TYR A 1 124 ? 4.358 -1.241 -5.408 1.00 94.56 124 TYR A C 1
ATOM 978 O O . TYR A 1 124 ? 4.510 -0.056 -5.707 1.00 94.56 124 TYR A O 1
ATOM 986 N N . LYS A 1 125 ? 3.253 -1.691 -4.818 1.00 91.56 125 LYS A N 1
ATOM 987 C CA . LYS A 1 125 ? 2.187 -0.822 -4.321 1.00 91.56 125 LYS A CA 1
ATOM 988 C C . LYS A 1 125 ? 2.419 -0.496 -2.851 1.00 91.56 125 LYS A C 1
ATOM 990 O O . LYS A 1 125 ? 2.558 -1.409 -2.042 1.00 91.56 125 LYS A O 1
ATOM 995 N N . ASN A 1 126 ? 2.482 0.786 -2.501 1.00 87.81 126 ASN A N 1
ATOM 996 C CA . ASN A 1 126 ? 2.670 1.224 -1.117 1.00 87.81 126 ASN A CA 1
ATOM 997 C C . ASN A 1 126 ? 1.342 1.256 -0.327 1.00 87.81 126 ASN A C 1
ATOM 999 O O . ASN A 1 126 ? 0.255 1.088 -0.882 1.00 87.81 126 ASN A O 1
ATOM 1003 N N . GLY A 1 127 ? 1.428 1.505 0.985 1.00 82.38 127 GLY A N 1
ATOM 1004 C CA . GLY A 1 127 ? 0.258 1.597 1.871 1.00 82.38 127 GLY A CA 1
ATOM 1005 C C . GLY A 1 127 ? -0.685 2.778 1.594 1.00 82.38 127 GLY A C 1
ATOM 1006 O O . GLY A 1 127 ? -1.777 2.811 2.149 1.00 82.38 127 GLY A O 1
ATOM 1007 N N . MET A 1 128 ? -0.295 3.720 0.727 1.00 84.62 128 MET A N 1
ATOM 1008 C CA . MET A 1 128 ? -1.097 4.879 0.310 1.00 84.62 128 MET A CA 1
ATOM 1009 C C . MET A 1 128 ? -1.784 4.667 -1.049 1.00 84.62 128 MET A C 1
ATOM 1011 O O . MET A 1 128 ? -2.212 5.632 -1.669 1.00 84.62 128 MET A O 1
ATOM 1015 N N . ASN A 1 129 ? -1.884 3.422 -1.533 1.00 89.38 129 ASN A N 1
ATOM 1016 C CA . ASN A 1 129 ? -2.458 3.098 -2.846 1.00 89.38 129 ASN A CA 1
ATOM 1017 C C . ASN A 1 129 ? -1.700 3.751 -4.022 1.00 89.38 129 ASN A C 1
ATOM 1019 O O . ASN A 1 129 ? -2.301 4.097 -5.032 1.00 89.38 129 ASN A O 1
ATOM 1023 N N . GLN A 1 130 ? -0.377 3.892 -3.915 1.00 93.62 130 GLN A N 1
ATOM 1024 C CA . GLN A 1 130 ? 0.466 4.392 -5.003 1.00 93.62 130 GLN A CA 1
ATOM 1025 C C . GLN A 1 130 ? 1.371 3.282 -5.534 1.00 93.62 130 GLN A C 1
ATOM 1027 O O . GLN A 1 130 ? 1.930 2.495 -4.765 1.00 93.62 130 GLN A O 1
ATOM 1032 N N . LEU A 1 131 ? 1.555 3.247 -6.848 1.00 95.62 131 LEU A N 1
ATOM 1033 C CA . LEU A 1 131 ? 2.571 2.450 -7.516 1.00 95.62 131 LEU A CA 1
ATOM 1034 C C . LEU A 1 131 ? 3.915 3.173 -7.423 1.00 95.62 131 LEU A C 1
ATOM 1036 O O . LEU A 1 131 ? 4.078 4.280 -7.928 1.00 95.62 131 LEU A O 1
ATOM 1040 N N . VAL A 1 132 ? 4.893 2.527 -6.801 1.00 95.50 132 VAL A N 1
ATOM 1041 C CA . VAL A 1 132 ? 6.279 2.991 -6.753 1.00 95.50 132 VAL A CA 1
ATOM 1042 C C . VAL A 1 132 ? 7.087 2.169 -7.745 1.00 95.50 132 VAL A C 1
ATOM 1044 O O . VAL A 1 132 ? 7.054 0.942 -7.684 1.00 95.50 132 VAL A O 1
ATOM 1047 N N . MET A 1 133 ? 7.829 2.828 -8.636 1.00 96.38 133 MET A N 1
ATOM 1048 C CA . MET A 1 133 ? 8.738 2.184 -9.591 1.00 96.38 133 MET A CA 1
ATOM 1049 C C . MET A 1 133 ? 10.127 2.797 -9.491 1.00 96.38 133 MET A C 1
ATOM 1051 O O . MET A 1 133 ? 10.273 4.016 -9.576 1.00 96.38 133 MET A O 1
ATOM 1055 N N . ARG A 1 134 ? 11.151 1.960 -9.307 1.00 95.25 1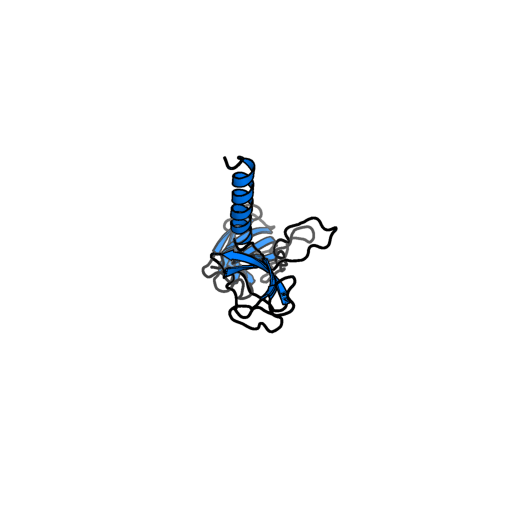34 ARG A N 1
ATOM 1056 C CA . ARG A 1 134 ? 12.538 2.410 -9.151 1.00 95.25 134 ARG A CA 1
ATOM 1057 C C . ARG A 1 134 ? 13.512 1.505 -9.876 1.00 95.25 134 ARG A C 1
ATOM 1059 O O . ARG A 1 134 ? 13.456 0.293 -9.693 1.00 95.25 134 ARG A O 1
ATOM 1066 N N . GLY A 1 135 ? 14.429 2.097 -10.628 1.00 94.94 135 GLY A N 1
ATOM 1067 C CA . GLY A 1 135 ? 15.584 1.414 -11.198 1.00 94.94 135 GLY A CA 1
ATOM 1068 C C . GLY A 1 135 ? 15.954 1.912 -12.588 1.00 94.94 135 GLY A C 1
ATOM 1069 O O . GLY A 1 135 ? 15.434 2.922 -13.061 1.00 94.94 135 GLY A O 1
ATOM 1070 N N . ILE A 1 136 ? 16.879 1.200 -13.225 1.00 94.44 136 ILE A N 1
ATOM 1071 C CA . ILE A 1 136 ? 17.429 1.554 -14.531 1.00 94.44 136 ILE A CA 1
ATOM 1072 C C . ILE A 1 136 ? 17.193 0.405 -15.508 1.00 94.44 136 ILE A C 1
ATOM 1074 O O . ILE A 1 136 ? 17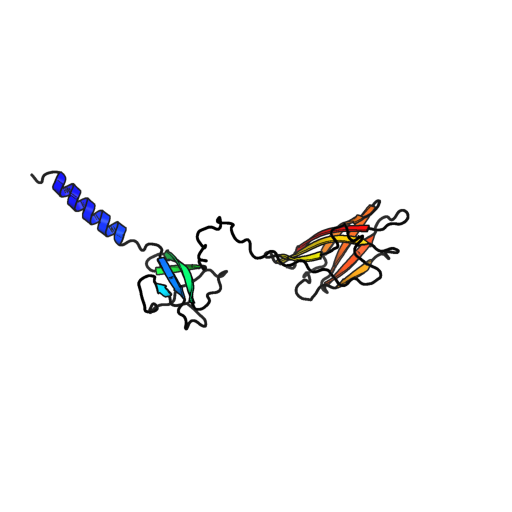.603 -0.737 -15.274 1.00 94.44 136 ILE A O 1
ATOM 1078 N N . ILE A 1 137 ? 16.542 0.730 -16.619 1.00 94.12 137 ILE A N 1
ATOM 1079 C CA . ILE A 1 137 ? 16.256 -0.192 -17.723 1.00 94.12 137 ILE A CA 1
ATOM 1080 C C . ILE A 1 137 ? 16.955 0.272 -18.984 1.00 94.12 137 ILE A C 1
ATOM 1082 O O . ILE A 1 137 ? 17.313 1.441 -19.090 1.00 94.12 137 ILE A O 1
ATOM 1086 N N . LYS A 1 138 ? 17.120 -0.636 -19.939 1.00 92.69 138 LYS A N 1
ATOM 1087 C CA . LYS A 1 138 ? 17.646 -0.344 -21.266 1.00 92.69 138 LYS A CA 1
ATOM 1088 C C . LYS A 1 138 ? 16.822 -0.998 -22.356 1.00 92.69 138 LYS A C 1
ATOM 1090 O O . LYS A 1 138 ? 16.184 -2.027 -22.125 1.00 92.69 138 LYS A O 1
ATOM 1095 N N . ASN A 1 139 ? 16.930 -0.420 -23.539 1.00 89.75 139 ASN A N 1
ATOM 1096 C CA . ASN A 1 139 ? 16.552 -1.031 -24.800 1.00 89.75 139 ASN A CA 1
ATOM 1097 C C . ASN A 1 139 ? 17.576 -0.588 -25.857 1.00 89.75 139 ASN A C 1
ATOM 1099 O O . ASN A 1 139 ? 17.970 0.578 -25.874 1.00 89.75 139 ASN A O 1
ATOM 1103 N N . GLU A 1 140 ? 18.051 -1.513 -26.686 1.00 83.12 140 GLU A N 1
ATOM 1104 C CA . GLU A 1 140 ? 19.054 -1.223 -27.723 1.00 83.12 140 GLU A CA 1
ATOM 1105 C C . GLU A 1 140 ? 18.444 -0.471 -28.917 1.00 83.12 140 GLU A C 1
ATOM 1107 O O . GLU A 1 140 ? 19.132 0.293 -29.592 1.00 83.12 140 GLU A O 1
ATOM 1112 N N . ASP A 1 141 ? 17.133 -0.608 -29.121 1.00 79.81 141 ASP A N 1
ATOM 1113 C CA . ASP A 1 141 ? 16.386 0.076 -30.173 1.00 79.81 141 ASP A CA 1
ATOM 1114 C C . ASP A 1 141 ? 14.980 0.457 -29.672 1.00 79.81 141 ASP A C 1
ATOM 1116 O O . ASP A 1 141 ? 13.977 -0.175 -30.021 1.00 79.81 141 ASP A O 1
ATOM 1120 N N . PRO A 1 142 ? 14.872 1.446 -28.761 1.00 73.75 142 PRO A N 1
ATOM 1121 C CA . PRO A 1 142 ? 13.585 1.837 -28.218 1.00 73.75 142 PRO A CA 1
ATOM 1122 C C . PRO A 1 142 ? 12.754 2.511 -29.309 1.00 73.75 142 PRO A C 1
ATOM 1124 O O . PRO A 1 142 ? 12.965 3.675 -29.653 1.00 73.75 142 PRO A O 1
ATOM 1127 N N . THR A 1 143 ? 11.735 1.812 -29.798 1.00 69.88 143 THR A N 1
ATOM 1128 C CA . THR A 1 143 ? 10.673 2.461 -30.561 1.00 69.88 143 THR A CA 1
ATOM 1129 C C . THR A 1 143 ? 9.845 3.345 -29.627 1.00 69.88 143 THR A C 1
ATOM 1131 O O . THR A 1 143 ? 9.581 2.999 -28.465 1.00 69.88 143 THR A O 1
ATOM 1134 N N . SER A 1 144 ? 9.451 4.524 -30.116 1.00 70.56 144 SER A N 1
ATOM 1135 C CA . SER A 1 144 ? 8.535 5.395 -29.376 1.00 70.56 144 SER A CA 1
ATOM 1136 C C . SER A 1 144 ? 7.219 4.658 -29.127 1.00 70.56 144 SER A C 1
ATOM 1138 O O . SER A 1 144 ? 6.725 3.961 -30.012 1.00 70.56 144 SER A O 1
ATOM 1140 N N . LEU A 1 145 ? 6.656 4.820 -27.926 1.00 78.06 145 LEU A N 1
ATOM 1141 C CA . LEU A 1 145 ? 5.436 4.154 -27.457 1.00 78.06 145 LEU A CA 1
ATOM 1142 C C . LEU A 1 145 ? 5.576 2.633 -27.260 1.00 78.06 145 LEU A C 1
ATOM 1144 O O . LEU A 1 145 ? 4.562 1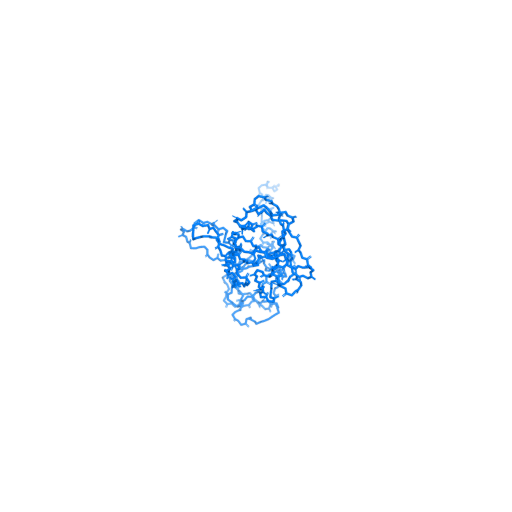.936 -27.156 1.00 78.06 145 LEU A O 1
ATOM 1148 N N . SER A 1 146 ? 6.801 2.106 -27.156 1.00 88.06 146 SER A N 1
ATOM 1149 C CA . SER A 1 146 ? 7.019 0.690 -26.845 1.00 88.06 146 SER A CA 1
ATOM 1150 C C . SER A 1 146 ? 6.557 0.346 -25.428 1.00 88.06 146 SER A C 1
ATOM 1152 O O . SER A 1 146 ? 6.849 1.055 -24.462 1.00 88.06 146 SER A O 1
ATOM 1154 N N . VAL A 1 147 ? 5.834 -0.771 -25.295 1.00 94.81 147 VAL A N 1
ATOM 1155 C CA . VAL A 1 147 ? 5.478 -1.329 -23.984 1.00 94.81 147 VAL A CA 1
ATOM 1156 C C . VAL A 1 147 ? 6.726 -1.964 -23.377 1.00 94.81 147 VAL A C 1
ATOM 1158 O O . VAL A 1 147 ? 7.353 -2.815 -24.003 1.00 94.81 147 VAL A O 1
ATOM 1161 N N . ILE A 1 148 ? 7.064 -1.552 -22.162 1.00 95.88 148 ILE A N 1
ATOM 1162 C CA . ILE A 1 148 ? 8.191 -2.043 -21.371 1.00 95.88 148 ILE A CA 1
ATOM 1163 C C . ILE A 1 148 ? 7.801 -3.354 -20.680 1.00 95.88 148 ILE A C 1
ATOM 1165 O O . ILE A 1 148 ? 8.531 -4.342 -20.736 1.00 95.88 148 ILE A O 1
ATOM 1169 N N . PHE A 1 149 ? 6.639 -3.348 -20.020 1.00 97.88 149 PHE A N 1
ATOM 1170 C CA . PHE A 1 149 ? 6.000 -4.487 -19.358 1.00 97.88 149 PHE A CA 1
ATOM 1171 C C . PHE A 1 149 ? 4.531 -4.157 -19.047 1.00 97.88 149 PHE A C 1
ATOM 1173 O O . PHE A 1 149 ? 4.082 -3.023 -19.238 1.00 97.88 149 PHE A O 1
ATOM 1180 N N . VAL A 1 150 ? 3.792 -5.149 -18.548 1.00 97.88 150 VAL A N 1
ATOM 1181 C CA . VAL A 1 150 ? 2.397 -5.002 -18.113 1.00 97.88 150 VAL A CA 1
ATOM 1182 C C . VAL A 1 150 ? 2.301 -5.264 -16.613 1.00 97.88 150 VAL A C 1
ATOM 1184 O O . VAL A 1 150 ? 2.832 -6.253 -16.104 1.00 97.88 150 VAL A O 1
ATOM 1187 N N . LEU A 1 151 ? 1.639 -4.360 -15.896 1.00 97.56 151 LEU A N 1
ATOM 1188 C CA . LEU A 1 151 ? 1.362 -4.485 -14.470 1.00 97.56 151 LEU A CA 1
ATOM 1189 C C . LEU A 1 151 ? 0.209 -5.466 -14.210 1.00 97.56 151 LEU A C 1
ATOM 1191 O O . LEU A 1 151 ? -0.746 -5.522 -14.991 1.00 97.56 151 LEU A O 1
ATOM 1195 N N . PRO A 1 152 ? 0.220 -6.185 -13.075 1.00 96.31 152 PRO A N 1
ATOM 1196 C CA . PRO A 1 152 ? -0.951 -6.936 -12.638 1.00 96.31 152 PRO A CA 1
ATOM 1197 C C . PRO A 1 152 ? -2.130 -5.992 -12.352 1.00 96.31 152 PRO A C 1
ATOM 1199 O O . PRO A 1 152 ? -1.936 -4.851 -11.929 1.00 96.31 152 PRO A O 1
ATOM 1202 N N . THR A 1 153 ? -3.358 -6.496 -12.510 1.00 93.62 153 THR A N 1
ATOM 1203 C CA . THR A 1 153 ? -4.619 -5.728 -12.387 1.00 93.62 153 THR A CA 1
ATOM 1204 C C . THR A 1 153 ? -4.753 -4.927 -11.091 1.00 93.62 153 THR A C 1
ATOM 1206 O O . THR A 1 153 ? -5.344 -3.853 -11.078 1.00 93.62 153 THR A O 1
ATOM 1209 N N . SER A 1 154 ? -4.155 -5.390 -9.992 1.00 91.25 154 SER A N 1
ATOM 1210 C CA . SER A 1 154 ? -4.160 -4.698 -8.693 1.00 91.25 154 SER A CA 1
ATOM 1211 C C . SER A 1 154 ? -3.330 -3.400 -8.641 1.00 91.25 154 SER A C 1
ATOM 1213 O O . SER A 1 154 ? -3.379 -2.684 -7.631 1.00 91.25 154 SER A O 1
ATOM 1215 N N . HIS A 1 155 ? -2.566 -3.111 -9.700 1.00 95.12 155 HIS A N 1
ATOM 1216 C CA . HIS A 1 155 ? -1.652 -1.972 -9.831 1.00 95.12 155 HIS A CA 1
ATOM 1217 C C . HIS A 1 155 ? -2.027 -1.031 -10.989 1.00 95.12 155 HIS A C 1
ATOM 1219 O O . HIS A 1 155 ? -1.223 -0.179 -11.361 1.00 95.12 155 HIS A O 1
ATOM 1225 N N . TRP A 1 156 ? -3.215 -1.183 -11.579 1.00 96.69 156 TRP A N 1
ATOM 1226 C CA . TRP A 1 156 ? -3.673 -0.309 -12.658 1.00 96.69 156 TRP A CA 1
ATOM 1227 C C . TRP A 1 156 ? -4.140 1.043 -12.095 1.00 96.69 156 TRP A C 1
ATOM 1229 O O . TRP A 1 156 ? -4.911 1.051 -11.131 1.00 96.69 156 TRP A O 1
ATOM 1239 N N . PRO A 1 157 ? -3.682 2.181 -12.647 1.00 96.25 157 PRO A N 1
ATOM 1240 C CA . PRO A 1 157 ? -4.235 3.486 -12.307 1.00 96.25 157 PRO A CA 1
ATOM 1241 C C . PRO A 1 157 ? -5.625 3.666 -12.936 1.00 96.25 157 PRO A C 1
ATOM 1243 O O . PRO A 1 157 ? -5.942 3.034 -13.942 1.00 96.25 157 PRO A O 1
ATOM 1246 N N . LYS A 1 158 ? -6.460 4.557 -12.386 1.00 94.06 158 LYS A N 1
ATOM 1247 C CA . LYS A 1 158 ? -7.786 4.848 -12.971 1.00 94.06 158 LYS A CA 1
ATOM 1248 C C . LYS A 1 158 ? -7.746 5.748 -14.203 1.00 94.06 158 LYS A C 1
ATOM 1250 O O . LYS A 1 158 ? -8.724 5.815 -14.940 1.00 94.06 158 LYS A O 1
ATOM 1255 N N . GLN A 1 159 ? -6.647 6.468 -14.390 1.00 95.94 159 GLN A N 1
ATOM 1256 C CA . GLN A 1 159 ? -6.403 7.357 -15.520 1.00 95.94 159 GLN A CA 1
ATOM 1257 C C . GLN A 1 159 ? -4.954 7.208 -15.952 1.00 95.94 159 GLN A C 1
ATOM 1259 O O . GLN A 1 159 ? -4.096 6.942 -15.110 1.00 95.94 159 GLN A O 1
ATOM 1264 N N . ARG A 1 160 ? -4.665 7.427 -17.234 1.00 96.38 160 ARG A N 1
ATOM 1265 C CA . ARG A 1 160 ? -3.295 7.440 -17.743 1.00 96.38 160 ARG A CA 1
ATOM 1266 C C . ARG A 1 160 ? -2.420 8.434 -16.977 1.00 96.38 160 ARG A C 1
ATOM 1268 O O . ARG A 1 160 ? -2.751 9.609 -16.849 1.00 96.38 160 ARG A O 1
ATOM 1275 N N . GLN A 1 161 ? -1.271 7.952 -16.521 1.00 97.06 161 GLN A N 1
ATOM 1276 C CA . GLN A 1 161 ? -0.274 8.723 -15.787 1.00 97.06 161 GLN A CA 1
ATOM 1277 C C . GLN A 1 161 ? 0.973 8.846 -16.644 1.00 97.06 161 GLN A C 1
ATOM 1279 O O . GLN A 1 161 ? 1.522 7.835 -17.072 1.00 97.06 161 GLN A O 1
ATOM 1284 N N . ASN A 1 162 ? 1.413 10.074 -16.884 1.00 95.25 162 ASN A N 1
ATOM 1285 C CA . ASN A 1 162 ? 2.579 10.396 -17.693 1.00 95.25 162 ASN A CA 1
ATOM 1286 C C . ASN A 1 162 ? 3.638 11.025 -16.793 1.00 95.25 162 ASN A C 1
ATOM 1288 O O . ASN A 1 162 ? 3.368 12.025 -16.127 1.00 95.25 162 ASN A O 1
ATOM 1292 N N . VAL A 1 163 ? 4.831 10.441 -16.753 1.00 95.00 163 VAL A N 1
ATOM 1293 C CA . VAL A 1 163 ? 5.905 10.898 -15.871 1.00 95.00 163 VAL A CA 1
ATOM 1294 C C . VAL A 1 163 ? 7.172 11.114 -16.692 1.00 95.00 163 VAL A C 1
ATOM 1296 O O . VAL A 1 163 ? 7.644 10.171 -17.337 1.00 95.00 163 VAL A O 1
ATOM 1299 N N . PRO A 1 164 ? 7.750 12.328 -16.674 1.00 92.50 164 PRO A N 1
ATOM 1300 C CA . PRO A 1 164 ? 9.009 12.582 -17.350 1.00 92.50 164 PRO A CA 1
ATOM 1301 C C . PRO A 1 164 ? 10.126 11.776 -16.687 1.00 92.50 164 PRO A C 1
ATOM 1303 O O . PRO A 1 164 ? 10.203 11.664 -15.462 1.00 92.50 164 PRO A O 1
ATOM 1306 N N . VAL A 1 165 ? 11.009 11.225 -17.507 1.00 90.94 165 VAL A N 1
ATOM 1307 C CA . VAL A 1 165 ? 12.147 10.416 -17.069 1.00 90.94 165 VAL A CA 1
ATOM 1308 C C . VAL A 1 165 ? 13.420 10.926 -17.716 1.00 90.94 165 VAL A C 1
ATOM 1310 O O . VAL A 1 165 ? 13.416 11.365 -18.867 1.00 90.94 165 VAL A O 1
ATOM 1313 N N . SER A 1 166 ? 14.531 10.854 -16.986 1.00 89.38 166 SER A N 1
ATOM 1314 C CA . SER A 1 166 ? 15.833 11.092 -17.593 1.00 89.38 166 SER A CA 1
ATOM 1315 C C . SER A 1 166 ? 16.256 9.866 -18.392 1.00 89.38 166 SER A C 1
ATOM 1317 O O . SER A 1 166 ? 16.153 8.718 -17.941 1.00 89.38 166 SER A O 1
ATOM 1319 N N . ILE A 1 167 ? 16.739 10.132 -19.597 1.00 87.25 167 ILE A N 1
ATOM 1320 C CA . ILE A 1 167 ? 17.351 9.140 -20.471 1.00 87.25 167 ILE A CA 1
ATOM 1321 C C . ILE A 1 167 ? 18.772 9.578 -20.783 1.00 87.25 167 ILE A C 1
ATOM 1323 O O . ILE A 1 167 ? 19.160 10.717 -20.504 1.00 87.25 167 ILE A O 1
ATOM 1327 N N . GLN A 1 168 ? 19.567 8.685 -21.359 1.00 83.62 168 GLN A N 1
ATOM 1328 C CA . GLN A 1 168 ? 20.876 9.093 -21.845 1.00 83.62 168 GLN A CA 1
ATOM 1329 C C . GLN A 1 168 ? 20.727 10.258 -22.840 1.00 83.62 168 GLN A C 1
ATOM 1331 O O . GLN A 1 168 ? 19.984 10.163 -23.813 1.00 83.62 168 GLN A O 1
ATOM 1336 N N . ASN A 1 169 ? 21.439 11.359 -22.586 1.00 81.69 169 ASN A N 1
ATOM 1337 C CA . ASN A 1 169 ? 21.477 12.547 -23.445 1.00 81.69 169 ASN A CA 1
ATOM 1338 C C . ASN A 1 169 ? 20.119 13.234 -23.693 1.00 81.69 169 ASN A C 1
ATOM 1340 O O . ASN A 1 169 ? 19.982 13.966 -24.673 1.00 81.69 169 ASN A O 1
ATOM 1344 N N . GLY A 1 170 ? 19.119 13.044 -22.826 1.00 84.31 170 GLY A N 1
ATOM 1345 C CA . GLY A 1 170 ? 17.823 13.682 -23.034 1.00 84.31 170 GLY A CA 1
ATOM 1346 C C . GLY A 1 170 ? 16.781 13.415 -21.958 1.00 84.31 170 GLY A C 1
ATOM 1347 O O . GLY A 1 170 ? 17.071 12.991 -20.837 1.00 84.31 170 GLY A O 1
ATOM 1348 N N . VAL A 1 171 ? 15.532 13.666 -22.340 1.00 85.38 171 VAL A N 1
ATOM 1349 C CA . VAL A 1 171 ? 14.342 13.421 -21.525 1.00 85.38 171 VAL A CA 1
ATOM 1350 C C . VAL A 1 171 ? 13.364 12.579 -22.339 1.00 85.38 171 VAL A C 1
ATOM 1352 O O . VAL A 1 171 ? 13.182 12.787 -23.542 1.00 85.38 171 VAL A O 1
ATOM 1355 N N . GLY A 1 172 ? 12.744 11.616 -21.673 1.00 88.44 172 GLY A N 1
ATOM 1356 C CA . GLY A 1 172 ? 11.622 10.852 -22.195 1.00 88.44 172 GLY A CA 1
ATOM 1357 C C . GLY A 1 172 ? 10.436 10.915 -21.244 1.00 88.44 172 GLY A C 1
ATOM 1358 O O . GLY A 1 172 ? 10.421 11.668 -20.272 1.00 88.44 172 GLY A O 1
ATOM 1359 N N . GLU A 1 173 ? 9.454 10.074 -21.507 1.00 92.25 173 GLU A N 1
ATOM 1360 C CA . GLU A 1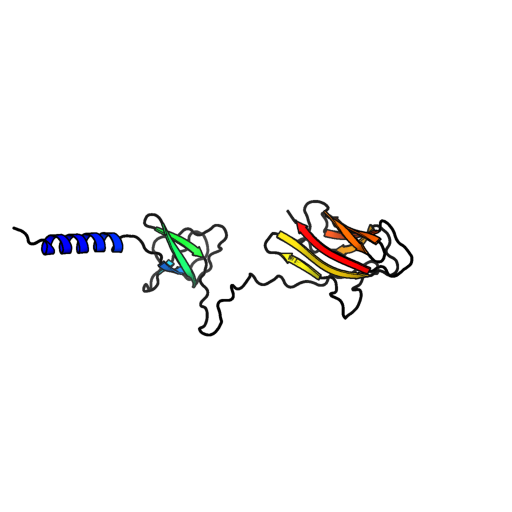 173 ? 8.288 9.850 -20.669 1.00 92.25 173 GLU A CA 1
ATOM 1361 C C . GLU A 1 173 ? 8.114 8.350 -20.455 1.00 92.25 173 GLU A C 1
ATOM 1363 O O . GLU A 1 173 ? 8.242 7.554 -21.389 1.00 92.25 173 GLU A O 1
ATOM 1368 N N . ILE A 1 174 ? 7.796 7.969 -19.219 1.00 94.88 174 ILE A N 1
ATOM 1369 C CA . ILE A 1 174 ? 7.130 6.702 -18.946 1.00 94.88 174 ILE A CA 1
ATOM 1370 C C . ILE A 1 174 ? 5.659 7.007 -18.705 1.00 94.88 174 ILE A C 1
ATOM 1372 O O . ILE A 1 174 ? 5.323 7.842 -17.864 1.00 94.88 174 ILE A O 1
ATOM 1376 N N . SER A 1 175 ? 4.787 6.306 -19.423 1.00 96.25 175 SER A N 1
ATOM 1377 C CA . SER A 1 175 ? 3.349 6.372 -19.202 1.00 96.25 175 SER A CA 1
ATOM 1378 C C . SER A 1 175 ? 2.800 5.044 -18.700 1.00 96.25 175 SER A C 1
ATOM 1380 O O . SER A 1 175 ? 3.241 3.985 -19.140 1.00 96.25 175 SER A O 1
ATOM 1382 N N . VAL A 1 176 ? 1.847 5.101 -17.774 1.00 97.50 176 VAL A N 1
ATOM 1383 C CA . VAL A 1 176 ? 1.091 3.943 -17.285 1.00 97.50 176 VAL A CA 1
ATOM 1384 C C . VAL A 1 176 ? -0.377 4.193 -17.578 1.00 97.50 176 VAL A C 1
ATOM 1386 O O . VAL A 1 176 ? -0.927 5.183 -17.101 1.00 97.50 176 VAL A O 1
ATOM 1389 N N . ASN A 1 177 ? -1.003 3.347 -18.393 1.00 96.62 177 ASN A N 1
ATOM 1390 C CA . ASN A 1 177 ? -2.417 3.495 -18.750 1.00 96.62 177 ASN A CA 1
ATOM 1391 C C . ASN A 1 177 ? -3.345 2.671 -17.843 1.00 96.62 177 ASN A C 1
ATOM 1393 O O . ASN A 1 177 ? -2.902 1.921 -16.974 1.00 96.62 177 ASN A O 1
ATOM 1397 N N . GLU A 1 178 ? -4.647 2.806 -18.073 1.00 96.75 178 GLU A N 1
ATOM 1398 C CA . GLU A 1 178 ? -5.729 2.216 -17.279 1.00 96.75 178 GLU A CA 1
ATOM 1399 C C . GLU A 1 178 ? -5.803 0.683 -17.380 1.00 96.75 178 GLU A C 1
ATOM 1401 O O . GLU A 1 178 ? -6.504 0.041 -16.601 1.00 96.75 178 GLU A O 1
ATOM 1406 N N . VAL A 1 179 ? -5.066 0.090 -18.326 1.00 96.62 179 VAL A N 1
ATOM 1407 C CA . VAL A 1 179 ? -4.928 -1.366 -18.508 1.00 96.62 179 VAL A CA 1
ATOM 1408 C C . VAL A 1 179 ? -3.555 -1.884 -18.055 1.00 96.62 179 VAL A C 1
ATOM 1410 O O . VAL A 1 179 ? -3.193 -3.029 -18.321 1.00 96.62 179 VAL A O 1
ATOM 1413 N N . GLY A 1 180 ? -2.777 -1.045 -17.363 1.00 96.31 180 GLY A N 1
ATOM 1414 C CA . GLY A 1 180 ? -1.508 -1.410 -16.736 1.00 96.31 180 GLY A CA 1
ATOM 1415 C C . GLY A 1 180 ? -0.314 -1.539 -17.676 1.00 96.31 180 GLY A C 1
ATOM 1416 O O . GLY A 1 180 ? 0.735 -2.015 -17.240 1.00 96.31 180 GLY A O 1
ATOM 1417 N N . GLU A 1 181 ? -0.427 -1.133 -18.940 1.00 97.94 181 GLU A N 1
ATOM 1418 C CA . GLU A 1 181 ? 0.732 -1.066 -19.827 1.00 97.94 181 GLU A CA 1
ATOM 1419 C C . GLU A 1 181 ? 1.651 0.067 -19.376 1.00 97.94 181 GLU A C 1
ATOM 1421 O O . GLU A 1 181 ? 1.237 1.226 -19.297 1.00 97.94 181 GLU A O 1
ATOM 1426 N N . VAL A 1 182 ? 2.916 -0.268 -19.134 1.00 97.62 182 VAL A N 1
ATOM 1427 C CA . VAL A 1 182 ? 3.975 0.704 -18.869 1.00 97.62 182 VAL A CA 1
ATOM 1428 C C . VAL A 1 182 ? 4.715 0.940 -20.177 1.00 97.62 182 VAL A C 1
ATOM 1430 O O . VAL A 1 182 ? 5.351 0.023 -20.693 1.00 97.62 182 VAL A O 1
ATOM 1433 N N . LYS A 1 183 ? 4.617 2.144 -20.740 1.00 95.12 183 LYS A N 1
ATOM 1434 C CA . LYS A 1 183 ? 5.170 2.511 -22.053 1.00 95.12 183 LYS A CA 1
ATOM 1435 C C . LYS A 1 183 ? 6.255 3.560 -21.932 1.00 95.12 183 LYS A C 1
ATOM 1437 O O . LYS A 1 183 ? 6.159 4.438 -21.081 1.00 95.12 183 LYS A O 1
ATOM 1442 N N . PHE A 1 184 ? 7.231 3.503 -22.827 1.00 92.38 184 PHE A N 1
ATOM 1443 C CA . PHE A 1 184 ? 8.268 4.518 -22.962 1.00 92.38 184 PHE A CA 1
ATOM 1444 C C . PHE A 1 184 ? 8.086 5.344 -24.240 1.00 92.38 184 PHE A C 1
ATOM 1446 O O . PHE A 1 184 ? 7.813 4.800 -25.311 1.00 92.38 184 PHE A O 1
ATOM 1453 N N . SER A 1 185 ? 8.313 6.652 -24.139 1.00 88.94 185 SER A N 1
ATOM 1454 C CA . SER A 1 185 ? 8.383 7.581 -25.268 1.00 88.94 185 SER A CA 1
ATOM 1455 C C . SER A 1 185 ? 9.607 8.482 -25.129 1.00 88.94 185 SER A C 1
ATOM 1457 O O . SER A 1 185 ? 9.790 9.127 -24.102 1.00 88.94 185 SER A O 1
ATOM 1459 N N . ALA A 1 186 ? 10.443 8.552 -26.165 1.00 80.88 186 ALA A N 1
ATOM 1460 C CA . ALA A 1 186 ? 11.560 9.494 -26.225 1.00 80.88 186 ALA A CA 1
ATOM 1461 C C . ALA A 1 186 ? 11.149 10.757 -26.993 1.00 80.88 186 ALA A C 1
ATOM 1463 O O . ALA A 1 186 ? 10.482 10.655 -28.022 1.00 80.88 186 ALA A O 1
ATOM 1464 N N . PHE A 1 187 ? 11.581 11.933 -26.526 1.00 75.06 187 PHE A N 1
ATOM 1465 C CA . PHE A 1 187 ? 11.320 13.202 -27.217 1.00 75.06 187 PHE A CA 1
ATOM 1466 C C . PHE A 1 187 ? 12.529 13.719 -28.013 1.00 75.06 187 PHE A C 1
ATOM 1468 O O . PHE A 1 187 ? 12.337 14.447 -28.981 1.00 75.06 187 PHE A O 1
ATOM 1475 N N . LEU A 1 188 ? 13.760 13.320 -27.656 1.00 65.50 188 LEU A N 1
ATOM 1476 C CA . LEU A 1 188 ? 15.011 13.651 -28.355 1.00 65.50 188 LEU A CA 1
ATOM 1477 C C . LEU A 1 188 ? 16.022 12.508 -28.133 1.00 65.50 188 LEU A C 1
ATOM 1479 O O . LEU A 1 188 ? 16.364 12.228 -26.987 1.00 65.50 188 LEU A O 1
ATOM 1483 N N . VAL A 1 189 ? 16.497 11.839 -29.190 1.00 59.84 189 VAL A N 1
ATOM 1484 C CA . VAL A 1 189 ? 17.523 10.778 -29.094 1.00 59.84 189 VAL A CA 1
ATOM 1485 C C . VAL A 1 189 ? 18.743 11.135 -29.943 1.00 59.84 189 VAL A C 1
ATOM 1487 O O . VAL A 1 189 ? 18.667 11.184 -31.167 1.00 59.84 189 VAL A O 1
ATOM 1490 N N . GLY A 1 190 ? 19.874 11.383 -29.278 1.00 56.28 190 GLY A N 1
ATOM 1491 C CA . GLY A 1 190 ? 21.210 11.329 -29.875 1.00 56.28 190 GLY A CA 1
ATOM 1492 C C . GLY A 1 190 ? 21.803 9.922 -29.717 1.00 56.28 190 GLY A C 1
ATOM 1493 O O . GLY A 1 190 ? 21.513 9.242 -28.740 1.00 56.28 190 GLY A O 1
ATOM 1494 N N . SER A 1 191 ? 22.601 9.486 -30.692 1.00 52.47 191 SER A N 1
ATOM 1495 C CA . SER A 1 191 ? 23.181 8.138 -30.860 1.00 52.47 191 SER A CA 1
ATOM 1496 C C . SER A 1 191 ? 23.475 7.319 -29.576 1.00 52.47 191 SER A C 1
ATOM 1498 O O . SER A 1 191 ? 24.502 7.517 -28.933 1.00 52.47 191 SER A O 1
ATOM 1500 N N . GLN A 1 192 ? 22.614 6.319 -29.327 1.00 59.12 192 GLN A N 1
ATOM 1501 C CA . GLN A 1 192 ? 22.897 4.942 -28.864 1.00 59.12 192 GLN A CA 1
ATOM 1502 C C . GLN A 1 192 ? 23.669 4.722 -27.538 1.00 59.12 192 GLN A C 1
ATOM 1504 O O . GLN A 1 192 ? 24.866 4.432 -27.517 1.00 59.12 192 GLN A O 1
ATOM 1509 N N . SER A 1 193 ? 22.913 4.716 -26.433 1.00 57.00 193 SER A N 1
ATOM 1510 C CA . SER A 1 193 ? 22.917 3.723 -25.330 1.00 57.00 193 SER A CA 1
ATOM 1511 C C . SER A 1 193 ? 21.748 4.040 -24.380 1.00 57.00 193 SER A C 1
ATOM 1513 O O . SER A 1 193 ? 21.907 4.620 -23.305 1.00 57.00 193 SER A O 1
ATOM 1515 N N . ASN A 1 194 ? 20.530 3.690 -24.800 1.00 75.25 194 ASN A N 1
ATOM 1516 C CA . ASN A 1 194 ? 19.295 4.196 -24.200 1.00 75.25 194 ASN A CA 1
ATOM 1517 C C . ASN A 1 194 ? 18.966 3.502 -22.875 1.00 75.25 194 ASN A C 1
ATOM 1519 O O . ASN A 1 194 ? 18.183 2.550 -22.827 1.00 75.25 194 ASN A O 1
ATOM 1523 N N . TYR A 1 195 ? 19.560 3.988 -21.788 1.00 87.94 195 TYR A N 1
ATOM 1524 C CA . TYR A 1 195 ? 19.059 3.700 -20.454 1.00 87.94 195 TYR A CA 1
ATOM 1525 C C . TYR A 1 195 ? 18.001 4.725 -20.041 1.00 87.94 195 TYR A C 1
ATOM 1527 O O . TYR A 1 195 ? 18.061 5.898 -20.413 1.00 87.94 195 TYR A O 1
ATOM 1535 N N . VAL A 1 196 ? 17.041 4.272 -19.241 1.00 90.12 196 VAL A N 1
ATOM 1536 C CA . VAL A 1 196 ? 15.983 5.093 -18.655 1.00 90.12 196 VAL A CA 1
ATOM 1537 C C . VAL A 1 196 ? 16.075 4.977 -17.144 1.00 90.12 196 VAL A C 1
ATOM 1539 O O . VAL A 1 196 ? 16.026 3.869 -16.602 1.00 90.12 196 VAL A O 1
ATOM 1542 N N . HIS A 1 197 ? 16.189 6.112 -16.458 1.00 92.56 197 HIS A N 1
ATOM 1543 C CA . HIS A 1 197 ? 16.075 6.156 -15.004 1.00 92.56 197 HIS A CA 1
ATOM 1544 C C . HIS A 1 197 ? 14.608 6.298 -14.617 1.00 92.56 197 HIS A C 1
ATOM 1546 O O . HIS A 1 197 ? 13.999 7.358 -14.757 1.00 92.56 197 HIS A O 1
ATOM 1552 N N . ALA A 1 198 ? 14.046 5.223 -14.084 1.00 91.88 198 ALA A N 1
ATOM 1553 C CA . ALA A 1 198 ? 12.710 5.218 -13.530 1.00 91.88 198 ALA A CA 1
ATOM 1554 C C . ALA A 1 198 ? 12.786 5.513 -12.028 1.00 91.88 198 ALA A C 1
ATOM 1556 O O . ALA A 1 198 ? 13.356 4.737 -11.260 1.00 91.88 198 ALA A O 1
ATOM 1557 N N . ASN A 1 199 ? 12.198 6.629 -11.602 1.00 93.00 199 ASN A N 1
ATOM 1558 C CA . ASN A 1 199 ? 11.917 6.916 -10.197 1.00 93.00 199 ASN A CA 1
ATOM 1559 C C . ASN A 1 199 ? 10.531 7.559 -10.094 1.00 93.00 199 ASN A C 1
ATOM 1561 O O . ASN A 1 199 ? 10.398 8.779 -10.070 1.00 93.00 199 ASN A O 1
ATOM 1565 N N . LEU A 1 200 ? 9.500 6.717 -10.117 1.00 94.00 200 LEU A N 1
ATOM 1566 C CA . LEU A 1 200 ? 8.107 7.126 -10.249 1.00 94.00 200 LEU A CA 1
ATOM 1567 C C . LEU A 1 200 ? 7.329 6.779 -8.985 1.00 94.00 200 LEU A C 1
ATOM 1569 O O . LEU A 1 200 ? 7.516 5.712 -8.395 1.00 94.00 200 LEU A O 1
ATOM 1573 N N . ILE A 1 201 ? 6.416 7.670 -8.618 1.00 95.00 201 ILE A N 1
ATOM 1574 C CA . ILE A 1 201 ? 5.355 7.422 -7.647 1.00 95.00 201 ILE A CA 1
ATOM 1575 C C . ILE A 1 201 ? 4.062 7.836 -8.336 1.00 95.00 201 ILE A C 1
ATOM 1577 O O . ILE A 1 201 ? 3.906 8.997 -8.703 1.00 95.00 201 ILE A O 1
ATOM 1581 N N . ILE A 1 202 ? 3.175 6.873 -8.555 1.00 94.88 202 ILE A N 1
ATOM 1582 C CA . ILE A 1 202 ? 1.973 7.039 -9.364 1.00 94.88 202 ILE A CA 1
ATOM 1583 C C . ILE A 1 202 ? 0.741 6.743 -8.498 1.00 94.88 202 ILE A C 1
ATOM 1585 O O . ILE A 1 202 ? 0.657 5.639 -7.954 1.00 94.88 202 ILE A O 1
ATOM 1589 N N . PRO A 1 203 ? -0.208 7.684 -8.343 1.00 93.88 203 PRO A N 1
ATOM 1590 C CA . PRO A 1 203 ? -1.479 7.409 -7.676 1.00 93.88 203 PRO A CA 1
ATOM 1591 C C . PRO A 1 203 ? -2.297 6.376 -8.463 1.00 93.88 203 PRO A C 1
ATOM 1593 O O . PRO A 1 203 ? -2.297 6.385 -9.694 1.00 93.88 203 PRO A O 1
ATOM 1596 N N . LEU A 1 204 ? -2.963 5.460 -7.756 1.00 90.25 204 LEU A N 1
ATOM 1597 C CA . LEU A 1 204 ? -3.825 4.437 -8.368 1.00 90.25 204 LEU A CA 1
ATOM 1598 C C . LEU A 1 204 ? -5.324 4.721 -8.193 1.00 90.25 204 LEU A C 1
ATOM 1600 O O . LEU A 1 204 ? -6.153 3.899 -8.584 1.00 90.25 204 LEU A O 1
ATOM 1604 N N . ASP A 1 205 ? -5.676 5.820 -7.535 1.00 87.81 205 ASP A N 1
ATOM 1605 C CA . ASP A 1 205 ? -7.045 6.262 -7.276 1.00 87.81 205 ASP A CA 1
ATOM 1606 C C . ASP A 1 205 ? -7.645 7.146 -8.377 1.00 87.81 205 ASP A C 1
ATOM 1608 O O . ASP A 1 205 ? -6.943 7.521 -9.338 1.00 87.81 205 ASP A O 1
#

Radius of gyration: 29.12 Å; chains: 1; bounding box: 47×41×98 Å

Secondary structure (DSSP, 8-state):
---HHHHHHHHHHHHHHHHTTSPPPEEEEE-TT--SSSPPEEETT-SS--SS---B-TT----TT-EEEEEEETTEEEEEEE-PPPPTTS------SPPPPPBPP---TT-EES-TTS---EEEE-TTSEEEEEEEEE-SS--TTEEEEE--GGG--SS-EEEEEEETTEEEEEEE-TT-EEEEEES---SS--EEEEEEEEE--

Sequence (205 aa):
MMTGNWLVNQIKEIVKGIIDKQPTDKLGRIDSQYTSGLPKIIFDGEDVASGKGYPFLSSYKPQPNERVYLKAVKGSYIILGRIERYEAGEEPVMKLPPNPTPVTPTFINGWSNFYSGSLGLRYYKNGMNQLVMRGIIKNEDPTSLSVIFVLPTSHWPKQRQNVPVSIQNGVGEISVNEVGEVKFSAFLVGSQSNYVHANLIIPLD

Foldseek 3Di:
DPPPVVVVVVVVVVVVVVVVPQDAKFKFFFAQPDDDDFTWTQTVVHPDTDPDGAAEDPPEDDDGGFIFIWHDDPNGTYTDYGDDDDDPPDDPDPPDPPFFDWAQFDFDPQKFAQDDPWAGWTWDQDPQQKIWIFTKMWHFDADAFDFGGFDDLSNFACAKDWDWWDWVPAIWIWIAGRRRGTTIGGPDDDDGDTMTGDGDIGHRD

pLDDT: mean 86.03, std 14.18, range [38.53, 98.12]